Protein AF-A2G265-F1 (afdb_monomer_lite)

Secondary structure (DSSP, 8-state):
--SB-TTS-B-----TT-HHHHHHTTTT--------PPPTT---SSHHHHHHHHHHHHHHHHHHTT-PPTT-EEEE--TTEEE-HHHHHHHHHS--SSEEEPPEEEE-SSTTBEEEEE---EEEE--TT---HHHHHH-TTS-BSSSS--EEEETT--SSHHHHHHHHTTSS-GGGSSTTTTSHHHHHHHHHHT-BTTBSSPPPB-GGG-SSSSS-S-GGGGGGT-TT----GGGSS--TTTTTTTTSGGG-TTSSTT---TTTSS----SS------

Radius of gyration: 21.1 Å; chains: 1; bounding box: 55×35×56 Å

Sequence (278 aa):
MSPITFTGLKNNISFAPFEKEIFSYSKKLTIINETLNCPPEINAPNEVWCREFVQRNGLLKGLKKHNPAKGDIVFVSDIDEIPTRTGMKYILSHPPKDYYILNALYMTPNFKFSRDPWYRSFVLRYNDKIESFQYYRDVENTHPFPHFPVVTHCSYCFNDIDLYKRKINSFAHQEFNRYPWTNDSFIFRMHYCRHGLLWPSAHPPDEAFVGEDLVPNDERLKFLIDPNFMLDISRTIFTEKDLPTLCNAENDWFENATEFPPVLKKKFYIGEKWDFYE

pLDDT: mean 82.05, std 15.88, range [29.41, 97.56]

Organism: Trichomonas vaginalis (strain ATCC PRA-98 / G3) (NCBI:txid412133)

Foldseek 3Di:
DDCAFLLRHGDPDDPPPCPVVVVVCVVVDDDDDDDFDQDPPPPPVDVRVSVVQRVQQSVVVVVVVVVDDQFDKDKDDDPLKAFWPVLVVCCVVCPDPAKAWAWEFEDPPFDFFTDDTDGAIMMGGDDPPDDGSVVVRVVRPDHHPPPDHGIYHNLNPDQELVVQLVSQCRDDPVVLNDPPNSASANSQLCRLQCNDSVGLDHTDGDPPPPDDTHDPPDPVRVLRVDNPRGHPCVSHPDDPVCSVPCNPPVNSQVVVVPDDDPVVVPDDDDDDDDDDDD

Structure (mmCIF, N/CA/C/O backbone):
data_AF-A2G265-F1
#
_entry.id   AF-A2G265-F1
#
loop_
_atom_site.group_PDB
_atom_site.id
_atom_site.type_symbol
_atom_site.label_atom_id
_atom_site.label_alt_id
_atom_site.label_comp_id
_atom_site.label_asym_id
_atom_site.label_entity_id
_atom_site.label_seq_id
_atom_site.pdbx_PDB_ins_code
_atom_site.Cartn_x
_atom_site.Cartn_y
_atom_site.Cartn_z
_atom_site.occupancy
_atom_site.B_iso_or_equiv
_atom_site.auth_seq_id
_atom_site.auth_comp_id
_atom_site.auth_asym_id
_atom_site.auth_atom_id
_atom_site.pdbx_PDB_model_num
ATOM 1 N N . MET A 1 1 ? -2.400 10.967 8.365 1.00 67.00 1 MET A N 1
ATOM 2 C CA . MET A 1 1 ? -1.332 10.739 7.362 1.00 67.00 1 MET A CA 1
ATOM 3 C C . MET A 1 1 ? -0.116 11.551 7.783 1.00 67.00 1 MET A C 1
ATOM 5 O O . MET A 1 1 ? -0.307 12.658 8.270 1.00 67.00 1 MET A O 1
ATOM 9 N N . SER A 1 2 ? 1.098 11.009 7.663 1.00 76.31 2 SER A N 1
ATOM 10 C CA . SER A 1 2 ? 2.304 11.685 8.163 1.00 76.31 2 SER A CA 1
ATOM 11 C C . SER A 1 2 ? 2.866 12.695 7.152 1.00 76.31 2 SER A C 1
ATOM 13 O O . SER A 1 2 ? 3.097 12.305 6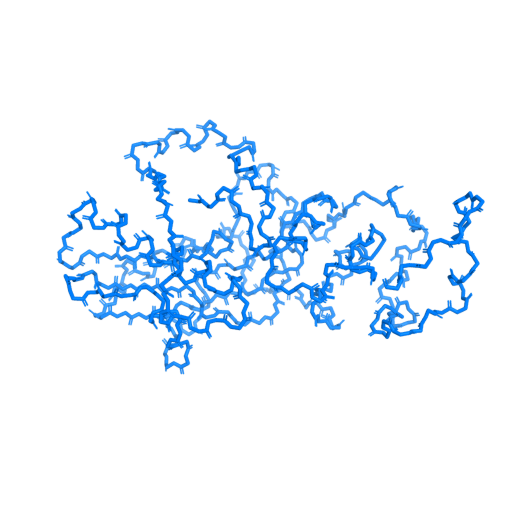.005 1.00 76.31 2 SER A O 1
ATOM 15 N N . PRO A 1 3 ? 3.142 13.956 7.553 1.00 80.19 3 PRO A N 1
ATOM 16 C CA . PRO A 1 3 ? 3.757 14.966 6.683 1.00 80.19 3 PRO A CA 1
ATOM 17 C C . PRO A 1 3 ? 5.241 14.693 6.406 1.00 80.19 3 PRO A C 1
ATOM 19 O O . PRO A 1 3 ? 5.856 15.388 5.599 1.00 80.19 3 PRO A O 1
ATOM 22 N N . ILE A 1 4 ? 5.815 13.689 7.069 1.00 84.19 4 ILE A N 1
ATOM 23 C CA . ILE A 1 4 ? 7.159 13.179 6.822 1.00 84.19 4 ILE A CA 1
ATOM 24 C C . ILE A 1 4 ? 7.099 11.687 6.504 1.00 84.19 4 ILE A C 1
ATOM 26 O O . ILE A 1 4 ? 6.256 10.951 7.021 1.00 84.19 4 ILE A O 1
ATOM 30 N N . THR A 1 5 ? 7.991 11.246 5.635 1.00 85.06 5 THR A N 1
ATOM 31 C CA . THR A 1 5 ? 8.204 9.838 5.309 1.00 85.06 5 THR A CA 1
ATOM 32 C C . THR A 1 5 ? 8.935 9.119 6.439 1.00 85.06 5 THR A C 1
ATOM 34 O O . THR A 1 5 ? 9.385 9.729 7.415 1.00 85.06 5 THR A O 1
ATOM 37 N N . PHE A 1 6 ? 9.098 7.809 6.285 1.00 79.88 6 PHE A N 1
ATOM 38 C CA . PHE A 1 6 ? 9.834 6.978 7.226 1.00 79.88 6 PHE A CA 1
ATOM 39 C C . PHE A 1 6 ? 11.297 7.416 7.382 1.00 79.88 6 PHE A C 1
ATOM 41 O O . PHE A 1 6 ? 11.868 7.259 8.457 1.00 79.88 6 PHE A O 1
ATOM 48 N N . THR A 1 7 ? 11.868 8.043 6.352 1.00 83.00 7 THR A N 1
ATOM 49 C CA . THR A 1 7 ? 13.237 8.581 6.302 1.00 83.00 7 THR A CA 1
ATOM 50 C C . THR A 1 7 ? 13.338 10.052 6.703 1.00 83.00 7 THR A C 1
ATOM 52 O O . THR A 1 7 ? 14.411 10.640 6.631 1.00 83.00 7 THR A O 1
ATOM 55 N N . GLY A 1 8 ? 12.232 10.674 7.123 1.00 81.50 8 GLY A N 1
ATOM 56 C CA . GLY A 1 8 ? 12.197 12.087 7.510 1.00 81.50 8 GLY A CA 1
ATOM 57 C C . GLY A 1 8 ? 12.053 13.065 6.339 1.00 81.50 8 GLY A C 1
ATOM 58 O O . GLY A 1 8 ? 11.904 14.264 6.567 1.00 81.50 8 GLY A O 1
ATOM 59 N N . LEU A 1 9 ? 12.019 12.590 5.087 1.00 84.94 9 LEU A N 1
ATOM 60 C CA . LEU A 1 9 ? 11.732 13.448 3.932 1.00 84.94 9 LEU A CA 1
ATOM 61 C C . LEU A 1 9 ? 10.309 14.001 4.007 1.00 84.94 9 LEU A C 1
ATOM 63 O O . LEU A 1 9 ? 9.396 13.296 4.437 1.00 84.94 9 LEU A O 1
ATOM 67 N N . LYS A 1 10 ? 10.093 15.226 3.520 1.00 87.44 10 LYS A N 1
ATOM 68 C CA . LYS A 1 10 ? 8.751 15.811 3.411 1.00 87.44 10 LYS A CA 1
ATOM 69 C C . LYS A 1 10 ? 7.857 14.923 2.540 1.00 87.44 10 LYS A C 1
ATOM 71 O O . LYS A 1 10 ? 8.191 14.621 1.397 1.00 87.44 10 LYS A O 1
ATOM 76 N N . ASN A 1 11 ? 6.700 14.550 3.071 1.00 85.12 11 ASN A N 1
ATOM 77 C CA . ASN A 1 11 ? 5.693 13.772 2.372 1.00 85.12 11 ASN A CA 1
ATOM 78 C C . ASN A 1 11 ? 4.594 14.703 1.847 1.00 85.12 11 ASN A C 1
ATOM 80 O O . ASN A 1 11 ? 3.846 15.300 2.624 1.00 85.12 11 ASN A O 1
ATOM 84 N N . ASN A 1 12 ? 4.504 14.843 0.524 1.00 86.06 12 ASN A N 1
ATOM 85 C CA . ASN A 1 12 ? 3.433 15.607 -0.107 1.00 86.06 12 ASN A CA 1
ATOM 86 C C . ASN A 1 12 ? 2.208 14.710 -0.298 1.00 86.06 12 ASN A C 1
ATOM 88 O O . ASN A 1 12 ? 2.024 14.099 -1.351 1.00 86.06 12 ASN A O 1
ATOM 92 N N . ILE A 1 13 ? 1.408 14.596 0.757 1.00 83.19 13 ILE A N 1
ATOM 93 C CA . ILE A 1 13 ? 0.172 13.821 0.740 1.00 83.19 13 ILE A CA 1
ATOM 94 C C . ILE A 1 13 ? -0.820 14.497 -0.203 1.00 83.19 13 ILE A C 1
ATOM 96 O O . ILE A 1 13 ? -1.175 15.659 -0.013 1.00 83.19 13 ILE A O 1
ATOM 100 N N . SER A 1 14 ? -1.298 13.741 -1.183 1.00 86.88 14 SER A N 1
ATOM 101 C CA . SER A 1 14 ? -2.319 14.181 -2.122 1.00 86.88 14 SER A CA 1
ATOM 102 C C . SER A 1 14 ? -3.365 13.090 -2.290 1.00 86.88 14 SER A C 1
ATOM 104 O O . SER A 1 14 ? -3.054 11.905 -2.179 1.00 86.88 14 SER A O 1
ATOM 106 N N . PHE A 1 15 ? -4.598 13.502 -2.574 1.00 89.62 15 PHE A N 1
ATOM 107 C CA . PHE A 1 15 ? -5.651 12.602 -3.036 1.00 89.62 15 PHE A CA 1
ATOM 108 C C . PHE A 1 15 ? -5.743 12.556 -4.563 1.00 89.62 15 PHE A C 1
ATOM 110 O O . PHE A 1 15 ? -6.629 11.886 -5.079 1.00 89.62 15 PHE A O 1
ATOM 117 N N . ALA A 1 16 ? -4.847 13.239 -5.279 1.00 90.44 16 ALA A N 1
ATOM 118 C CA . ALA A 1 16 ? -4.805 13.232 -6.734 1.00 90.44 16 ALA A CA 1
ATOM 119 C C . ALA A 1 16 ? -4.711 11.811 -7.302 1.00 90.44 16 ALA A C 1
ATOM 121 O O . ALA A 1 16 ? -3.946 10.998 -6.778 1.00 90.44 16 ALA A O 1
ATOM 122 N N . PRO A 1 17 ? -5.416 11.511 -8.405 1.00 92.06 17 PRO A N 1
ATOM 123 C CA . PRO A 1 17 ? -6.380 12.357 -9.130 1.00 92.06 17 PRO A CA 1
ATOM 124 C C . PRO A 1 17 ? -7.839 12.216 -8.635 1.00 92.06 17 PRO A C 1
ATOM 126 O O . PRO A 1 17 ? -8.768 12.469 -9.400 1.00 92.06 17 PRO A O 1
ATOM 129 N N . PHE A 1 18 ? -8.057 11.717 -7.416 1.00 93.00 18 PHE A N 1
ATOM 130 C CA . PHE A 1 18 ? -9.357 11.314 -6.864 1.00 93.00 18 PHE A CA 1
ATOM 131 C C . PHE A 1 18 ? -9.971 12.338 -5.897 1.00 93.00 18 PHE A C 1
ATOM 133 O O . PHE A 1 18 ? -10.811 11.991 -5.062 1.00 93.00 18 PHE A O 1
ATOM 140 N N . GLU A 1 19 ? -9.561 13.607 -5.943 1.00 93.06 19 GLU A N 1
ATOM 141 C CA . GLU A 1 19 ? -10.013 14.618 -4.982 1.00 93.06 19 GLU A CA 1
ATOM 142 C C . GLU A 1 19 ? -11.536 14.755 -4.972 1.00 93.06 19 GLU A C 1
ATOM 144 O O . GLU A 1 19 ? -12.139 14.873 -3.906 1.00 93.06 19 GLU A O 1
ATOM 149 N N . LYS A 1 20 ? -12.170 14.708 -6.149 1.00 93.00 20 LYS A N 1
ATOM 150 C CA . LYS A 1 20 ? -13.625 14.842 -6.292 1.00 93.00 20 LYS A CA 1
ATOM 151 C C . LYS A 1 20 ? -14.360 13.676 -5.629 1.00 93.00 20 LYS A C 1
ATOM 153 O O . LYS A 1 20 ? -15.353 13.884 -4.931 1.00 93.00 20 LYS A O 1
ATOM 158 N N . GLU A 1 21 ? -13.878 12.458 -5.841 1.00 91.56 21 GLU A N 1
ATOM 159 C CA . GLU A 1 21 ? -14.431 11.232 -5.281 1.00 91.56 21 GLU A CA 1
ATOM 160 C C . GLU A 1 21 ? -14.248 11.218 -3.767 1.00 91.56 21 GLU A C 1
ATOM 162 O O . GLU A 1 21 ? -15.220 11.027 -3.036 1.00 91.56 21 GLU A O 1
ATOM 167 N N . ILE A 1 22 ? -13.039 11.511 -3.285 1.00 90.88 22 ILE A N 1
ATOM 168 C CA . ILE A 1 22 ? -12.732 11.583 -1.853 1.00 90.88 22 ILE A CA 1
ATOM 169 C C . ILE A 1 22 ? -13.556 12.676 -1.165 1.00 90.88 22 ILE A C 1
ATOM 171 O O . ILE A 1 22 ? -14.077 12.454 -0.069 1.00 90.88 22 ILE A O 1
ATOM 175 N N . PHE A 1 23 ? -13.767 13.824 -1.815 1.00 91.12 23 PHE A N 1
ATOM 176 C CA . PHE A 1 23 ? -14.586 14.907 -1.270 1.00 91.12 23 PHE A CA 1
ATOM 177 C C . PHE A 1 23 ? -16.033 14.472 -0.991 1.00 91.12 23 PHE A C 1
ATOM 179 O O . PHE A 1 23 ? -16.625 14.907 0.002 1.00 91.12 23 PHE A O 1
ATOM 186 N N . SER A 1 24 ? -16.589 13.551 -1.788 1.00 93.50 24 SER A N 1
ATOM 187 C CA . SER A 1 24 ? -17.925 12.986 -1.536 1.00 93.50 24 SER A CA 1
ATOM 188 C C . SER A 1 24 ? -18.014 12.198 -0.217 1.00 93.50 24 SER A C 1
ATOM 190 O O . SER A 1 24 ? -19.087 12.102 0.383 1.00 93.50 24 SER A O 1
ATOM 192 N N . TYR A 1 25 ? -16.874 11.721 0.293 1.00 92.06 25 TYR A N 1
ATOM 193 C CA . TYR A 1 25 ? -16.740 11.036 1.579 1.00 92.06 25 TYR A CA 1
ATOM 194 C C . TYR A 1 25 ? -16.259 11.952 2.710 1.00 92.06 25 TYR A C 1
ATOM 196 O O . TYR A 1 25 ? -16.046 11.466 3.816 1.00 92.06 25 TYR A O 1
ATOM 204 N N . SER A 1 26 ? -16.131 13.265 2.493 1.00 90.81 26 SER A N 1
ATOM 205 C CA . SER A 1 26 ? -15.595 14.219 3.485 1.00 90.81 26 SER A CA 1
ATOM 206 C C . SER A 1 26 ? -16.290 14.171 4.851 1.00 90.81 26 SER A C 1
ATOM 208 O O . SER A 1 26 ? -15.639 14.342 5.873 1.00 90.81 26 SER A O 1
ATOM 210 N N . LYS A 1 27 ? -17.593 13.866 4.900 1.00 92.06 27 LYS A N 1
ATOM 211 C CA . LYS A 1 27 ? -18.340 13.694 6.165 1.00 92.06 27 LYS A CA 1
ATOM 212 C C . LYS A 1 27 ? -17.984 12.414 6.936 1.00 92.06 27 LYS A C 1
ATOM 214 O O . LYS A 1 27 ? -18.339 12.295 8.102 1.00 92.06 27 LYS A O 1
ATOM 219 N N . LYS A 1 28 ? -17.357 11.441 6.272 1.00 90.81 28 LYS A N 1
ATOM 220 C CA . LYS A 1 28 ? -16.930 10.143 6.824 1.00 90.81 28 LYS A CA 1
ATOM 221 C C . LYS A 1 28 ? -15.409 10.041 6.966 1.00 90.81 28 LYS A C 1
ATOM 223 O O . LYS A 1 28 ? -14.924 9.172 7.679 1.00 90.81 28 LYS A O 1
ATOM 228 N N . LEU A 1 29 ? -14.663 10.906 6.283 1.00 89.88 29 LEU A N 1
ATOM 229 C CA . LEU A 1 29 ? -13.211 10.956 6.325 1.00 89.88 29 LEU A CA 1
ATOM 230 C C . LEU A 1 29 ? -12.756 11.923 7.415 1.00 89.88 29 LEU A C 1
ATOM 232 O O . LEU A 1 29 ? -13.076 13.107 7.371 1.00 89.88 29 LEU A O 1
ATOM 236 N N . THR A 1 30 ? -11.937 11.435 8.343 1.00 88.44 30 THR A N 1
ATOM 237 C CA . THR A 1 30 ? -11.231 12.301 9.291 1.00 88.44 30 THR A CA 1
ATOM 238 C C . THR A 1 30 ? -9.732 12.182 9.082 1.00 88.44 30 THR A C 1
ATOM 240 O O . THR A 1 30 ? -9.174 11.087 9.094 1.00 88.44 30 THR A O 1
ATOM 243 N N . ILE A 1 31 ? -9.071 13.325 8.907 1.00 86.81 31 ILE A N 1
ATOM 244 C CA . ILE A 1 31 ? -7.614 13.405 8.847 1.00 86.81 31 ILE A CA 1
ATOM 245 C C . ILE A 1 31 ? -7.118 13.807 10.232 1.00 86.81 31 ILE A C 1
ATOM 247 O O . ILE A 1 31 ? -7.343 14.924 10.692 1.00 86.81 31 ILE A O 1
ATOM 251 N N . ILE A 1 32 ? -6.445 12.877 10.902 1.00 83.62 32 ILE A N 1
ATOM 252 C CA . ILE A 1 32 ? -5.843 13.119 12.211 1.00 83.62 32 ILE A CA 1
ATOM 253 C C . ILE A 1 32 ? -4.481 13.787 11.997 1.00 83.62 32 ILE A C 1
ATOM 255 O O . ILE A 1 32 ? -3.559 13.166 11.460 1.00 83.62 32 ILE A O 1
ATOM 259 N N . ASN A 1 33 ? -4.379 15.047 12.423 1.00 81.69 33 ASN A N 1
ATOM 260 C CA . ASN A 1 33 ? -3.137 15.815 12.474 1.00 81.69 33 ASN A CA 1
ATOM 261 C C . ASN A 1 33 ? -2.661 15.865 13.928 1.00 81.69 33 ASN A C 1
ATOM 263 O O . ASN A 1 33 ? -3.147 16.675 14.715 1.00 81.69 33 ASN A O 1
ATOM 267 N N . GLU A 1 34 ? -1.738 14.981 14.295 1.00 75.62 34 GLU A N 1
ATOM 268 C CA . GLU A 1 34 ? -1.129 14.965 15.625 1.00 75.62 34 GLU A CA 1
ATOM 269 C C . GLU A 1 34 ? 0.391 15.042 15.520 1.00 75.62 34 GLU A C 1
ATOM 271 O O . GLU A 1 34 ? 1.003 14.372 14.687 1.00 75.62 34 GLU A O 1
ATOM 276 N N . THR A 1 35 ? 0.996 15.845 16.396 1.00 74.94 35 THR A N 1
ATOM 277 C CA . THR A 1 35 ? 2.437 15.794 16.642 1.00 74.94 35 THR A CA 1
ATOM 278 C C . THR A 1 35 ? 2.708 14.623 17.569 1.00 74.94 35 THR A C 1
ATOM 280 O O . THR A 1 35 ? 2.189 14.554 18.684 1.00 74.94 35 THR A O 1
ATOM 283 N N . LEU A 1 36 ? 3.507 13.685 17.085 1.00 73.06 36 LEU A N 1
ATOM 284 C CA . LEU A 1 36 ? 3.741 12.406 17.727 1.00 73.06 36 LEU A CA 1
ATOM 285 C C . LEU A 1 36 ? 5.231 12.310 18.049 1.00 73.06 36 LEU A C 1
ATOM 287 O O . LEU A 1 36 ? 6.059 12.192 17.151 1.00 73.06 36 LEU A O 1
ATOM 291 N N . ASN A 1 37 ? 5.556 12.415 19.338 1.00 80.19 37 ASN A N 1
ATOM 292 C CA . ASN A 1 37 ? 6.926 12.313 19.828 1.00 80.19 37 ASN A CA 1
ATOM 293 C C . ASN A 1 37 ? 7.248 10.866 20.175 1.00 80.19 37 ASN A C 1
ATOM 295 O O . ASN A 1 37 ? 6.419 10.169 20.765 1.00 80.19 37 ASN A O 1
ATOM 299 N N . CYS A 1 38 ? 8.470 10.456 19.855 1.00 79.81 38 CYS A N 1
ATOM 300 C CA . CYS A 1 38 ? 9.031 9.199 20.315 1.00 79.81 38 CYS A CA 1
ATOM 301 C C . CYS A 1 38 ? 9.083 9.168 21.844 1.00 79.81 38 CYS A C 1
ATOM 303 O O . CYS A 1 38 ? 9.749 10.026 22.428 1.00 79.81 38 CYS A O 1
ATOM 305 N N . PRO A 1 39 ? 8.385 8.226 22.502 1.00 78.25 39 PRO A N 1
ATOM 306 C CA . PRO A 1 39 ? 8.540 8.030 23.931 1.00 78.25 39 PRO A CA 1
ATOM 307 C C . PRO A 1 39 ? 9.993 7.634 24.228 1.00 78.25 39 PRO A C 1
ATOM 309 O O . PRO A 1 39 ? 10.553 6.823 23.484 1.00 78.25 39 PRO A O 1
ATOM 312 N N . PRO A 1 40 ? 10.611 8.181 25.286 1.00 70.06 40 PRO A N 1
ATOM 313 C CA . PRO A 1 40 ? 11.994 7.871 25.639 1.00 70.06 40 PRO A CA 1
ATOM 314 C C . PRO A 1 40 ? 12.204 6.386 25.975 1.00 70.06 40 PRO A C 1
ATOM 316 O O . PRO A 1 40 ? 13.325 5.894 25.894 1.00 70.06 40 PRO A O 1
ATOM 319 N N . GLU A 1 41 ? 11.138 5.658 26.321 1.00 71.56 41 GLU A N 1
ATOM 320 C CA . GLU A 1 41 ? 11.174 4.225 26.622 1.00 71.56 41 GLU A CA 1
ATOM 321 C C . GLU A 1 41 ? 11.272 3.347 25.365 1.00 71.56 41 GLU A C 1
ATOM 323 O O . GLU A 1 41 ? 11.635 2.172 25.456 1.00 71.56 41 GLU A O 1
ATOM 328 N N . ILE A 1 42 ? 10.967 3.895 24.182 1.00 67.25 42 ILE A N 1
ATOM 329 C CA . ILE A 1 42 ? 11.150 3.181 22.920 1.00 67.25 42 ILE A CA 1
ATOM 330 C C . ILE A 1 42 ? 12.613 3.304 22.532 1.00 67.25 42 ILE A C 1
ATOM 332 O O . ILE A 1 42 ? 13.020 4.215 21.813 1.00 67.25 42 ILE A O 1
ATOM 336 N N . ASN A 1 43 ? 13.398 2.335 22.990 1.00 54.62 43 ASN A N 1
ATOM 337 C CA . ASN A 1 43 ? 14.768 2.124 22.551 1.00 54.62 43 ASN A CA 1
ATOM 338 C C . ASN A 1 43 ? 14.772 1.545 21.121 1.00 54.62 43 ASN A C 1
ATOM 340 O O . ASN A 1 43 ? 15.222 0.425 20.883 1.00 54.62 43 ASN A O 1
ATOM 344 N N . ALA A 1 44 ? 14.169 2.266 20.171 1.00 57.06 44 ALA A N 1
ATOM 345 C CA . ALA A 1 44 ? 14.251 1.917 18.766 1.00 57.06 44 ALA A CA 1
ATOM 346 C C . ALA A 1 44 ? 15.668 2.278 18.307 1.00 57.06 44 ALA A C 1
ATOM 348 O O . ALA A 1 44 ? 16.024 3.456 18.356 1.00 57.06 44 ALA A O 1
ATOM 349 N N . PRO A 1 45 ? 16.473 1.310 17.838 1.00 47.38 45 PRO A N 1
ATOM 350 C CA . PRO A 1 45 ? 17.854 1.566 17.434 1.00 47.38 45 PRO A CA 1
ATOM 351 C C . PRO A 1 45 ? 17.967 2.610 16.312 1.00 47.38 45 PRO A C 1
ATOM 353 O O . PRO A 1 45 ? 19.040 3.166 16.126 1.00 47.38 45 PRO A O 1
ATOM 356 N N . ASN A 1 46 ? 16.859 2.915 15.619 1.00 61.09 46 ASN A N 1
ATOM 357 C CA . ASN A 1 46 ? 16.729 4.000 14.653 1.00 61.09 46 ASN A CA 1
ATOM 358 C C . ASN A 1 46 ? 15.396 4.746 14.870 1.00 61.09 46 ASN A C 1
ATOM 360 O O . ASN A 1 46 ? 14.358 4.108 15.064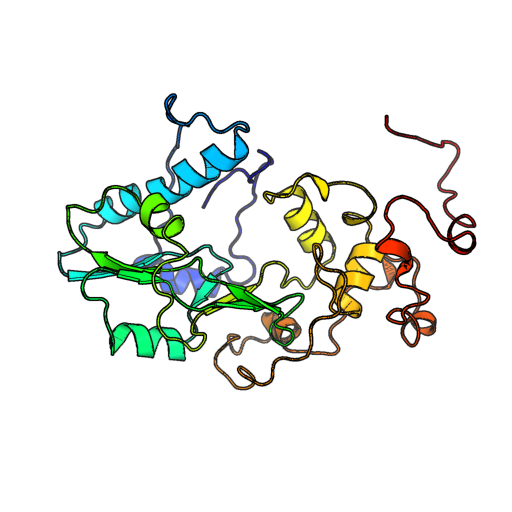 1.00 61.09 46 ASN A O 1
ATOM 364 N N . GLU A 1 47 ? 15.391 6.081 14.732 1.00 71.56 47 GLU A N 1
ATOM 365 C CA . GLU A 1 47 ? 14.204 6.970 14.840 1.00 71.56 47 GLU A CA 1
ATOM 366 C C . GLU A 1 47 ? 12.995 6.519 13.997 1.00 71.56 47 GLU A C 1
ATOM 368 O O . GLU A 1 47 ? 11.840 6.873 14.222 1.00 71.56 47 GLU A O 1
ATOM 373 N N . VAL A 1 48 ? 13.316 5.741 12.982 1.00 76.56 48 VAL A N 1
ATOM 374 C CA . VAL A 1 48 ? 12.499 5.209 11.920 1.00 76.56 48 VAL A CA 1
ATOM 375 C C . VAL A 1 48 ? 11.364 4.299 12.435 1.00 76.56 48 VAL A C 1
ATOM 377 O O . VAL A 1 48 ? 10.191 4.601 12.224 1.00 76.56 48 VAL A O 1
ATOM 380 N N . TRP A 1 49 ? 11.684 3.247 13.194 1.00 79.88 49 TRP A N 1
ATOM 381 C CA . TRP A 1 49 ? 10.678 2.335 13.769 1.00 79.88 49 TRP A CA 1
ATOM 382 C C . TRP A 1 49 ? 9.852 2.999 14.862 1.00 79.88 49 TRP A C 1
ATOM 384 O O . TRP A 1 49 ? 8.665 2.717 15.029 1.00 79.88 49 TRP A O 1
ATOM 394 N N . CYS A 1 50 ? 10.472 3.936 15.578 1.00 83.94 50 CYS A N 1
ATOM 395 C CA . CYS A 1 50 ? 9.743 4.738 16.532 1.00 83.94 50 CYS A CA 1
ATOM 396 C C . CYS A 1 50 ? 8.653 5.569 15.837 1.00 83.94 50 CYS A C 1
ATOM 398 O O . CYS A 1 50 ? 7.510 5.552 16.289 1.00 83.94 50 CYS A O 1
ATOM 400 N N . ARG A 1 51 ? 8.950 6.231 14.705 1.00 82.56 51 ARG A N 1
ATOM 401 C CA . ARG A 1 51 ? 7.928 6.959 13.928 1.00 82.56 51 ARG A CA 1
ATOM 402 C C . ARG A 1 51 ? 6.730 6.072 13.593 1.00 82.56 51 ARG A C 1
ATOM 404 O O . ARG A 1 51 ? 5.600 6.523 13.767 1.00 82.56 51 ARG A O 1
ATOM 411 N N . GLU A 1 52 ? 6.961 4.826 13.182 1.00 84.19 52 GLU A N 1
ATOM 412 C CA . GLU A 1 52 ? 5.886 3.861 12.922 1.00 84.19 52 GLU A CA 1
ATOM 413 C C . GLU A 1 52 ? 5.027 3.599 14.157 1.00 84.19 52 GLU A C 1
ATOM 415 O O . GLU A 1 52 ? 3.802 3.742 14.115 1.00 84.19 52 GLU A O 1
ATOM 420 N N . PHE A 1 53 ? 5.685 3.274 15.274 1.00 87.19 53 PHE A N 1
ATOM 421 C CA . PHE A 1 53 ? 5.030 2.993 16.543 1.00 87.19 53 PHE A CA 1
ATOM 422 C C . PHE A 1 53 ? 4.128 4.154 16.955 1.00 87.19 53 PHE A C 1
ATOM 424 O O . PHE A 1 53 ? 2.952 3.961 17.289 1.00 87.19 53 PHE A O 1
ATOM 431 N N . VAL A 1 54 ? 4.670 5.380 16.941 1.00 88.06 54 VAL A N 1
ATOM 432 C CA . VAL A 1 54 ? 3.905 6.529 17.418 1.00 88.06 54 VAL A CA 1
ATOM 433 C C . VAL A 1 54 ? 2.765 6.840 16.454 1.00 88.06 54 VAL A C 1
ATOM 435 O O . VAL A 1 54 ? 1.657 7.087 16.924 1.00 88.06 54 VAL A O 1
ATOM 438 N N . GLN A 1 55 ? 2.977 6.756 15.133 1.00 87.38 55 GLN A N 1
ATOM 439 C CA . GLN A 1 55 ? 1.920 6.942 14.128 1.00 87.38 55 GLN A CA 1
ATOM 440 C C . GLN A 1 55 ? 0.764 5.957 14.320 1.00 87.38 55 GLN A C 1
ATOM 442 O O . GLN A 1 55 ? -0.396 6.378 14.364 1.00 87.38 55 GLN A O 1
ATOM 447 N N . ARG A 1 56 ? 1.065 4.668 14.505 1.00 89.31 56 ARG A N 1
ATOM 448 C CA . ARG A 1 56 ? 0.056 3.619 14.685 1.00 89.31 56 ARG A CA 1
ATOM 449 C C . ARG A 1 56 ? -0.759 3.828 15.959 1.00 89.31 56 ARG A C 1
ATOM 451 O O . ARG A 1 56 ? -1.985 3.767 15.927 1.00 89.31 56 ARG A O 1
ATOM 458 N N . ASN A 1 57 ? -0.108 4.175 17.066 1.00 90.75 57 ASN A N 1
ATOM 459 C CA . ASN A 1 57 ? -0.812 4.490 18.313 1.00 90.75 57 ASN A CA 1
ATOM 460 C C . ASN A 1 57 ? -1.506 5.864 18.291 1.00 90.75 57 ASN A C 1
ATOM 462 O O . ASN A 1 57 ? -2.493 6.073 19.000 1.00 90.75 57 ASN A O 1
ATOM 466 N N . GLY A 1 58 ? -1.063 6.783 17.433 1.00 90.69 58 GLY A N 1
ATOM 467 C CA . GLY A 1 58 ? -1.769 8.026 17.124 1.00 90.69 58 GLY A CA 1
ATOM 468 C C . GLY A 1 58 ? -3.145 7.784 16.495 1.00 90.69 58 GLY A C 1
ATOM 469 O O . GLY A 1 58 ? -4.087 8.521 16.788 1.00 90.69 58 GLY A O 1
ATOM 470 N N . LEU A 1 59 ? -3.313 6.709 15.711 1.00 91.88 59 LEU A N 1
ATOM 471 C CA . LEU A 1 59 ? -4.625 6.324 15.173 1.00 91.88 59 LEU A CA 1
ATOM 472 C C . LEU A 1 59 ? -5.622 5.998 16.290 1.00 91.88 59 LEU A C 1
ATOM 474 O O . LEU A 1 59 ? -6.767 6.434 16.220 1.00 91.88 59 LEU A O 1
ATOM 478 N N . LEU A 1 60 ? -5.195 5.296 17.344 1.00 93.19 60 LEU A N 1
ATOM 479 C CA . LEU A 1 60 ? -6.051 4.989 18.495 1.00 93.19 60 LEU A CA 1
ATOM 480 C C . LEU A 1 60 ? -6.469 6.262 19.244 1.00 93.19 60 LEU A C 1
ATOM 482 O O . LEU A 1 60 ? -7.631 6.398 19.631 1.00 93.19 60 LEU A O 1
ATOM 486 N N . LYS A 1 61 ? -5.545 7.215 19.424 1.00 90.94 61 LYS A N 1
ATOM 487 C CA . LYS A 1 61 ? -5.859 8.527 20.018 1.00 90.94 61 LYS A CA 1
ATOM 488 C C . LYS A 1 61 ? -6.899 9.272 19.189 1.00 90.94 61 LYS A C 1
ATOM 490 O O . LYS A 1 61 ? -7.878 9.769 19.742 1.00 90.94 61 LYS A O 1
ATOM 495 N N . GLY A 1 62 ? -6.713 9.310 17.871 1.00 91.00 62 GLY A N 1
ATOM 496 C CA . GLY A 1 62 ? -7.663 9.933 16.958 1.00 91.00 62 GLY A CA 1
ATOM 497 C C . GLY A 1 62 ? -9.023 9.236 16.951 1.00 91.00 62 GLY A C 1
ATOM 498 O O . GLY A 1 62 ? -10.041 9.913 17.057 1.00 91.00 62 GLY A O 1
ATOM 499 N N . LEU A 1 63 ? -9.052 7.901 16.936 1.00 93.31 63 LEU A N 1
ATOM 500 C CA . LEU A 1 63 ? -10.279 7.109 17.033 1.00 93.31 63 LEU A CA 1
ATOM 501 C C . LEU A 1 63 ? -11.079 7.464 18.294 1.00 93.31 63 LEU A C 1
ATOM 503 O O . LEU A 1 63 ? -12.279 7.704 18.202 1.00 93.31 63 LEU A O 1
ATOM 507 N N . LYS A 1 64 ? -10.428 7.565 19.462 1.00 93.19 64 LYS A N 1
ATOM 508 C CA . LYS A 1 64 ? -11.102 7.902 20.731 1.00 93.19 64 LYS A CA 1
ATOM 509 C C . LYS A 1 64 ? -11.827 9.255 20.685 1.00 93.19 64 LYS A C 1
ATOM 511 O O . LYS A 1 64 ? -12.858 9.397 21.333 1.00 93.19 64 LYS A O 1
ATOM 516 N N . LYS A 1 65 ? -11.369 10.219 19.873 1.00 92.50 65 LYS A N 1
ATOM 517 C CA . LYS A 1 65 ? -12.050 11.520 19.687 1.00 92.50 65 LYS A CA 1
ATOM 518 C C . LYS A 1 65 ? -13.403 11.405 18.982 1.00 92.50 65 LYS A C 1
ATOM 520 O O . LYS A 1 65 ? -14.211 12.323 19.078 1.00 92.50 65 LYS A O 1
ATOM 525 N N . HIS A 1 66 ? -13.659 10.291 18.300 1.00 91.62 66 HIS A N 1
ATOM 526 C CA . HIS A 1 66 ? -14.943 10.003 17.662 1.00 91.62 66 HIS A CA 1
ATOM 527 C C . HIS A 1 66 ? -15.929 9.269 18.576 1.00 91.62 66 HIS A C 1
ATOM 529 O O . HIS A 1 66 ? -17.018 8.936 18.120 1.00 91.62 66 HIS A O 1
ATOM 535 N N . ASN A 1 67 ? -15.581 9.047 19.850 1.00 94.25 67 ASN A N 1
ATOM 536 C CA . ASN A 1 67 ? -16.422 8.361 20.835 1.00 94.25 67 ASN A CA 1
ATOM 537 C C . ASN A 1 67 ? -17.014 7.030 20.317 1.00 94.25 67 ASN A C 1
ATOM 539 O O . ASN A 1 67 ? -18.233 6.852 20.384 1.00 94.25 67 ASN A O 1
ATOM 543 N N . PRO A 1 68 ? -16.189 6.104 19.785 1.00 95.94 68 PRO A N 1
ATOM 544 C CA . PRO A 1 68 ? -16.675 4.795 19.353 1.00 95.94 68 PRO A CA 1
ATOM 545 C C . PRO A 1 68 ? -17.384 4.071 20.504 1.00 95.94 68 PRO A C 1
ATOM 547 O O . PRO A 1 68 ? -16.945 4.109 21.661 1.00 95.94 68 PRO A O 1
ATOM 550 N N . ALA A 1 69 ? -18.485 3.401 20.185 1.00 97.25 69 ALA A N 1
ATOM 551 C CA . ALA A 1 69 ? -19.252 2.636 21.146 1.00 97.25 69 ALA A CA 1
ATOM 552 C C . ALA A 1 69 ? -18.581 1.285 21.412 1.00 97.25 69 ALA A C 1
ATOM 554 O O . ALA A 1 69 ? -17.989 0.652 20.533 1.00 97.25 69 ALA A O 1
ATOM 555 N N . LYS A 1 70 ? -18.696 0.799 22.652 1.00 97.31 70 LYS A N 1
ATOM 556 C CA . LYS A 1 70 ? -18.271 -0.563 22.984 1.00 97.31 70 LYS A CA 1
ATOM 557 C C . LYS A 1 70 ? -19.013 -1.552 22.084 1.00 97.31 70 LYS A C 1
ATOM 559 O O . LYS A 1 70 ? -20.240 -1.568 22.065 1.00 97.31 70 LYS A O 1
ATOM 564 N N . GLY A 1 71 ? -18.264 -2.411 21.402 1.00 96.81 71 GLY A N 1
ATOM 565 C CA . GLY A 1 71 ? -18.815 -3.372 20.454 1.00 96.81 71 GLY A CA 1
ATOM 566 C C . GLY A 1 71 ? -18.687 -2.967 18.987 1.00 96.81 71 GLY A C 1
ATOM 567 O O . GLY A 1 71 ? -18.874 -3.853 18.150 1.00 96.81 71 GLY A O 1
ATOM 568 N N . ASP A 1 72 ? -18.325 -1.715 18.682 1.00 97.44 72 ASP A N 1
ATOM 569 C CA . ASP A 1 72 ? -18.039 -1.266 17.315 1.00 97.44 72 ASP A CA 1
ATOM 570 C C . ASP A 1 72 ? -16.927 -2.105 16.678 1.00 97.44 72 ASP A C 1
ATOM 572 O O . ASP A 1 72 ? -16.033 -2.609 17.358 1.00 97.44 72 ASP A O 1
ATOM 576 N N . ILE A 1 73 ? -16.973 -2.259 15.357 1.00 96.94 73 ILE A N 1
ATOM 577 C CA . ILE A 1 73 ? -15.937 -2.967 14.603 1.00 96.94 73 ILE A CA 1
ATOM 578 C C . ILE A 1 73 ? -14.910 -1.944 14.131 1.00 96.94 73 ILE A C 1
ATOM 580 O O . ILE A 1 73 ? -15.256 -0.987 13.439 1.00 96.94 73 ILE A O 1
ATOM 584 N N . VAL A 1 74 ? -13.646 -2.166 14.479 1.00 96.19 74 VAL A N 1
ATOM 585 C CA . VAL A 1 74 ? -12.530 -1.319 14.054 1.00 96.19 74 VAL A CA 1
ATOM 586 C C . VAL A 1 74 ? -11.609 -2.153 13.186 1.00 96.19 74 VAL A C 1
ATOM 588 O O . VAL A 1 74 ? -11.051 -3.150 13.637 1.00 96.19 74 VAL A O 1
ATOM 591 N N . PHE A 1 75 ? -11.456 -1.722 11.941 1.00 95.25 75 PHE A N 1
ATOM 592 C CA . PHE A 1 75 ? -10.442 -2.220 11.028 1.00 95.25 75 PHE A CA 1
ATOM 593 C C . PHE A 1 75 ? -9.246 -1.267 11.055 1.00 95.25 75 PHE A C 1
ATOM 595 O O . PHE A 1 75 ? -9.424 -0.049 10.977 1.00 95.25 75 PHE A O 1
ATOM 602 N N . VAL A 1 76 ? -8.045 -1.820 11.189 1.00 94.56 76 VAL A N 1
ATOM 603 C CA . VAL A 1 76 ? -6.794 -1.060 11.205 1.00 94.56 76 VAL A CA 1
ATOM 604 C C . VAL A 1 76 ? -5.843 -1.680 10.193 1.00 94.56 76 VAL A C 1
ATOM 606 O O . VAL A 1 76 ? -5.588 -2.886 10.233 1.00 94.56 76 VAL A O 1
ATOM 609 N N . SER A 1 77 ? -5.317 -0.849 9.300 1.00 93.25 77 SER A N 1
ATOM 610 C CA . SER A 1 77 ? -4.382 -1.258 8.259 1.00 93.25 77 SER A CA 1
ATOM 611 C C . SER A 1 77 ? -3.503 -0.098 7.808 1.00 93.25 77 SER A C 1
ATOM 613 O O . SER A 1 77 ? -3.808 1.073 8.077 1.00 93.25 77 SER A O 1
ATOM 615 N N . ASP A 1 78 ? -2.420 -0.435 7.115 1.00 90.44 78 ASP A N 1
ATOM 616 C CA . ASP A 1 78 ? -1.677 0.544 6.330 1.00 90.44 78 ASP A CA 1
ATOM 617 C C . ASP A 1 78 ? -2.478 0.898 5.052 1.00 90.44 78 ASP A C 1
ATOM 619 O O . ASP A 1 78 ? -3.395 0.186 4.639 1.00 90.44 78 ASP A O 1
ATOM 623 N N . ILE A 1 79 ? -2.202 2.050 4.430 1.00 87.50 79 ILE A N 1
ATOM 624 C CA . ILE A 1 79 ? -3.035 2.560 3.318 1.00 87.50 79 ILE A CA 1
ATOM 625 C C . ILE A 1 79 ? -2.959 1.690 2.054 1.00 87.50 79 ILE A C 1
ATOM 627 O O . ILE A 1 79 ? -3.876 1.704 1.235 1.00 87.50 79 ILE A O 1
ATOM 631 N N . ASP A 1 80 ? -1.864 0.952 1.895 1.00 89.19 80 ASP A N 1
ATOM 632 C CA . ASP A 1 80 ? -1.639 -0.016 0.827 1.00 89.19 80 ASP A CA 1
ATOM 633 C C . ASP A 1 80 ? -2.199 -1.408 1.155 1.00 89.19 80 ASP A C 1
ATOM 635 O O . ASP A 1 80 ? -2.102 -2.294 0.310 1.00 89.19 80 ASP A O 1
ATOM 639 N N . GLU A 1 81 ? -2.829 -1.587 2.321 1.00 91.88 81 GLU A N 1
ATOM 640 C CA . GLU A 1 81 ? -3.492 -2.807 2.784 1.00 91.88 81 GLU A CA 1
ATOM 641 C C . GLU A 1 81 ? -5.023 -2.617 2.803 1.00 91.88 81 GLU A C 1
ATOM 643 O O . GLU A 1 81 ? -5.633 -2.213 3.799 1.00 91.88 81 GLU A O 1
ATOM 648 N N . ILE A 1 82 ? -5.663 -2.881 1.667 1.00 89.38 82 ILE A N 1
ATOM 649 C CA . ILE A 1 82 ? -7.063 -2.531 1.409 1.00 89.38 82 ILE A CA 1
ATOM 650 C C . ILE A 1 82 ? -7.940 -3.787 1.501 1.00 89.38 82 ILE A C 1
ATOM 652 O O . ILE A 1 82 ? -7.681 -4.766 0.799 1.00 89.38 82 ILE A O 1
ATOM 656 N N . PRO A 1 83 ? -8.997 -3.801 2.331 1.00 90.50 83 PRO A N 1
ATOM 657 C CA . PRO A 1 83 ? -9.927 -4.915 2.365 1.00 90.50 83 PRO A CA 1
ATOM 658 C C . PRO A 1 83 ? -10.738 -4.961 1.069 1.00 90.50 83 PRO A C 1
ATOM 660 O O . PRO A 1 83 ? -11.270 -3.954 0.598 1.00 90.50 83 PRO A O 1
ATOM 663 N N . THR A 1 84 ? -10.869 -6.160 0.517 1.00 89.00 84 THR A N 1
ATOM 664 C CA . THR A 1 84 ? -11.724 -6.435 -0.645 1.00 89.00 84 THR A CA 1
ATOM 665 C C . THR A 1 84 ? -13.203 -6.288 -0.268 1.00 89.00 84 THR A C 1
ATOM 667 O O . THR A 1 84 ? -13.552 -6.293 0.919 1.00 89.00 84 THR A O 1
ATOM 670 N N . ARG A 1 85 ? -14.132 -6.189 -1.231 1.00 88.88 85 ARG A N 1
ATOM 671 C CA . ARG A 1 85 ? -15.571 -6.155 -0.891 1.00 88.88 85 ARG A CA 1
ATOM 672 C C . ARG A 1 85 ? -16.002 -7.479 -0.272 1.00 88.88 85 ARG A C 1
ATOM 674 O O . ARG A 1 85 ? -16.822 -7.463 0.649 1.00 88.88 85 ARG A O 1
ATOM 681 N N . THR A 1 86 ? -15.462 -8.608 -0.733 1.00 88.44 86 THR A N 1
ATOM 682 C CA . THR A 1 86 ? -15.672 -9.919 -0.097 1.00 88.44 86 THR A CA 1
ATOM 683 C C . THR A 1 86 ? -15.136 -9.917 1.325 1.00 88.44 86 THR A C 1
ATOM 685 O O . THR A 1 86 ? -15.848 -10.330 2.238 1.00 88.44 86 THR A O 1
ATOM 688 N N . GLY A 1 87 ? -13.946 -9.359 1.543 1.00 91.38 87 GLY A N 1
ATOM 689 C CA . GLY A 1 87 ? -13.363 -9.184 2.869 1.00 91.38 87 GLY A CA 1
ATOM 690 C C . GLY A 1 87 ? -14.233 -8.349 3.798 1.00 91.38 87 GLY A C 1
ATOM 691 O O . GLY A 1 87 ? -14.535 -8.773 4.911 1.00 91.38 87 GLY A O 1
ATOM 692 N N . MET A 1 88 ? -14.744 -7.213 3.326 1.00 92.88 88 MET A N 1
ATOM 693 C CA . MET A 1 88 ? -15.665 -6.383 4.105 1.00 92.88 88 MET A CA 1
ATOM 694 C C . MET A 1 88 ? -16.968 -7.121 4.446 1.00 92.88 88 MET A C 1
ATOM 696 O O . MET A 1 88 ? -17.423 -7.066 5.589 1.00 92.88 88 MET A O 1
ATOM 700 N N . LYS A 1 89 ? -17.562 -7.856 3.495 1.00 93.56 89 LYS A N 1
ATOM 701 C CA . LYS A 1 89 ? -18.748 -8.699 3.753 1.00 93.56 89 LYS A CA 1
ATOM 702 C C . LYS A 1 89 ? -18.451 -9.804 4.768 1.00 93.56 89 LYS A C 1
ATOM 704 O O . LYS A 1 89 ? -19.291 -10.100 5.621 1.00 93.56 89 LYS A O 1
ATOM 709 N N . TYR A 1 90 ? -17.264 -10.398 4.690 1.00 93.56 90 TYR A N 1
ATOM 710 C CA . TYR A 1 90 ? -16.818 -11.416 5.629 1.00 93.56 90 TYR A CA 1
ATOM 711 C C . TYR A 1 90 ? -16.716 -10.852 7.046 1.00 93.56 90 TYR A C 1
ATOM 713 O O . TYR A 1 90 ? -17.321 -11.397 7.963 1.00 93.56 90 TYR A O 1
ATOM 721 N N . ILE A 1 91 ? -16.042 -9.712 7.211 1.00 94.75 91 ILE A N 1
ATOM 722 C CA . ILE A 1 91 ? -15.865 -9.045 8.506 1.00 94.75 91 ILE A CA 1
ATOM 723 C C . ILE A 1 91 ? -17.212 -8.719 9.161 1.00 94.75 91 ILE A C 1
ATOM 725 O O . ILE A 1 91 ? -17.392 -8.929 10.359 1.00 94.75 91 ILE A O 1
ATOM 729 N N . LEU A 1 92 ? -18.178 -8.239 8.374 1.00 94.88 92 LEU A N 1
ATOM 730 C CA .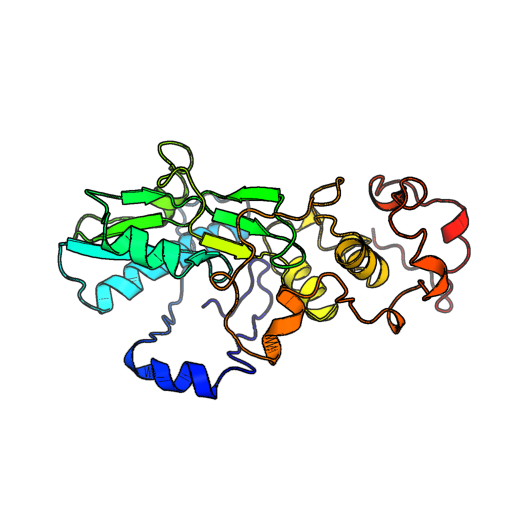 LEU A 1 92 ? -19.514 -7.907 8.871 1.00 94.88 92 LEU A CA 1
ATOM 731 C C . LEU A 1 92 ? -20.330 -9.145 9.275 1.00 94.88 92 LEU A C 1
ATOM 733 O O . LEU A 1 92 ? -21.091 -9.080 10.238 1.00 94.88 92 LEU A O 1
ATOM 737 N N . SER A 1 93 ? -20.182 -10.262 8.557 1.00 96.31 93 SER A N 1
ATOM 738 C CA . SER A 1 93 ? -20.878 -11.524 8.867 1.00 96.31 93 SER A CA 1
ATOM 739 C C . SER A 1 93 ? -20.196 -12.341 9.969 1.00 96.31 93 SER A C 1
ATOM 741 O O . SER A 1 93 ? -20.861 -13.115 10.653 1.00 96.31 93 SER A O 1
ATOM 743 N N . HIS A 1 94 ? -18.897 -12.129 10.180 1.00 95.56 94 HIS A N 1
ATOM 744 C CA . HIS A 1 94 ? -18.068 -12.816 11.170 1.00 95.56 94 HIS A CA 1
ATOM 745 C C . HIS A 1 94 ? -17.295 -11.787 12.008 1.00 95.56 94 HIS A C 1
ATOM 747 O O . HIS A 1 94 ? -16.060 -11.727 11.954 1.00 95.56 94 HIS A O 1
ATOM 753 N N . PRO A 1 95 ? -17.992 -10.929 12.770 1.00 95.25 95 PRO A N 1
ATOM 754 C CA . PRO A 1 95 ? -17.321 -9.894 13.534 1.00 95.25 95 PRO A CA 1
ATOM 7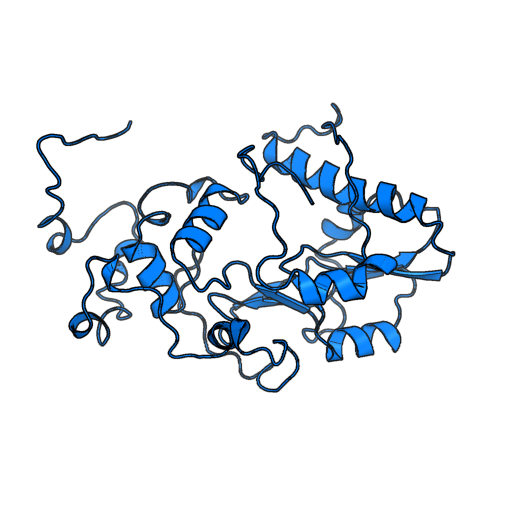55 C C . PRO A 1 95 ? -16.483 -10.536 14.651 1.00 95.25 95 PRO A C 1
ATOM 757 O O . PRO A 1 95 ? -16.932 -11.505 15.273 1.00 95.25 95 PRO A O 1
ATOM 760 N N . PRO A 1 96 ? -15.284 -10.011 14.954 1.00 93.38 96 PRO A N 1
ATOM 761 C CA . PRO A 1 96 ? -14.428 -10.602 15.975 1.00 93.38 96 PRO A CA 1
ATOM 762 C C . PRO A 1 96 ? -15.123 -10.613 17.341 1.00 93.38 96 PRO A C 1
ATOM 764 O O . PRO A 1 96 ? -15.900 -9.709 17.677 1.00 93.38 96 PRO A O 1
ATOM 767 N N . LYS A 1 97 ? -14.825 -11.631 18.157 1.00 92.44 97 LYS A N 1
ATOM 768 C CA . LYS A 1 97 ? -15.146 -11.594 19.590 1.00 92.44 97 LYS A CA 1
ATOM 769 C C . LYS A 1 97 ? -14.283 -10.535 20.277 1.00 92.44 97 LYS A C 1
ATOM 771 O O . LYS A 1 97 ? -14.835 -9.607 20.859 1.00 92.44 97 LYS A O 1
ATOM 776 N N . ASP A 1 98 ? -12.965 -10.654 20.099 1.00 91.75 98 ASP A N 1
ATOM 777 C CA . ASP A 1 98 ? -11.961 -9.704 20.584 1.00 91.75 98 ASP A CA 1
ATOM 778 C C . ASP A 1 98 ? -11.227 -9.063 19.396 1.00 91.75 98 ASP A C 1
ATOM 780 O O . ASP A 1 98 ? -11.459 -7.896 19.090 1.00 91.75 98 ASP A O 1
ATOM 784 N N . TYR A 1 99 ? -10.413 -9.835 18.668 1.00 93.81 99 TYR A N 1
ATOM 785 C CA . TYR A 1 99 ? -9.778 -9.427 17.411 1.00 93.81 99 TYR A CA 1
ATOM 786 C C . TYR A 1 99 ? -9.383 -10.645 16.560 1.00 93.81 99 TYR A C 1
ATOM 788 O O . TYR A 1 99 ? -9.355 -11.767 17.066 1.00 93.81 99 TYR A O 1
ATOM 796 N N . TYR A 1 100 ? -9.077 -10.422 15.282 1.00 93.00 100 TYR A N 1
ATOM 797 C CA . TYR A 1 100 ? -8.318 -11.348 14.438 1.00 93.00 100 TYR A CA 1
ATOM 798 C C . TYR A 1 100 ? -7.459 -10.584 13.427 1.00 93.00 100 TYR A C 1
ATOM 800 O O . TYR A 1 100 ? -7.750 -9.437 13.073 1.00 93.00 100 TYR A O 1
ATOM 808 N N . ILE A 1 101 ? -6.395 -11.236 12.965 1.00 92.88 101 ILE A N 1
ATOM 809 C CA . ILE A 1 101 ? -5.507 -10.725 11.919 1.00 92.88 101 ILE A CA 1
ATOM 810 C C . ILE A 1 101 ? -6.054 -11.170 10.570 1.00 92.88 101 ILE A C 1
ATOM 812 O O . ILE A 1 101 ? -6.394 -12.339 10.400 1.00 92.88 101 ILE A O 1
ATOM 816 N N . LEU A 1 102 ? -6.132 -10.254 9.611 1.00 91.81 102 LEU A N 1
ATOM 817 C CA . LEU A 1 102 ? -6.621 -10.571 8.278 1.00 91.81 102 LEU A CA 1
ATOM 818 C C . LEU A 1 102 ? -5.517 -11.203 7.435 1.00 91.81 102 LEU A C 1
ATOM 820 O O . LEU A 1 102 ? -4.381 -10.734 7.419 1.00 91.81 102 LEU A O 1
ATOM 824 N N . ASN A 1 103 ? -5.882 -12.241 6.690 1.00 90.81 103 ASN A N 1
ATOM 825 C CA . ASN A 1 103 ? -5.050 -12.757 5.617 1.00 90.81 103 ASN A CA 1
ATOM 826 C C . ASN A 1 103 ? -5.101 -11.777 4.435 1.00 90.81 103 ASN A C 1
ATOM 828 O O . ASN A 1 103 ? -6.175 -11.513 3.884 1.00 90.81 103 ASN A O 1
ATOM 832 N N . ALA A 1 104 ? -3.953 -11.213 4.077 1.00 89.12 104 ALA A N 1
ATOM 833 C CA . ALA A 1 104 ? -3.778 -10.382 2.902 1.00 89.12 104 ALA A CA 1
ATOM 834 C C . ALA A 1 104 ? -2.891 -11.081 1.872 1.00 89.12 104 ALA A C 1
ATOM 836 O O . ALA A 1 104 ? -1.999 -11.845 2.230 1.00 89.12 104 ALA A O 1
ATOM 837 N N . LEU A 1 105 ? -3.085 -10.771 0.594 1.00 87.06 105 LEU A N 1
ATOM 838 C CA . LEU A 1 105 ? -2.101 -11.113 -0.430 1.00 87.06 105 LEU A CA 1
ATOM 839 C C . LEU A 1 105 ? -1.138 -9.961 -0.646 1.00 87.06 105 LEU A C 1
ATOM 841 O O . LEU A 1 105 ? -1.567 -8.842 -0.931 1.00 87.06 105 LEU A O 1
ATOM 845 N N . TYR A 1 106 ? 0.157 -10.251 -0.557 1.00 87.38 106 TYR A N 1
ATOM 846 C CA . TYR A 1 106 ? 1.204 -9.341 -0.992 1.00 87.38 106 TYR A CA 1
ATOM 847 C C . TYR A 1 106 ? 1.315 -9.366 -2.517 1.00 87.38 106 TYR A C 1
ATOM 849 O O . TYR A 1 106 ? 1.634 -10.406 -3.098 1.00 87.38 106 TYR A O 1
ATOM 857 N N . MET A 1 107 ? 1.066 -8.223 -3.153 1.00 85.12 107 MET A N 1
ATOM 858 C CA . MET A 1 107 ? 0.995 -8.079 -4.605 1.00 85.12 107 MET A CA 1
ATOM 859 C C . MET A 1 107 ? 2.007 -7.044 -5.095 1.00 85.12 107 MET A C 1
ATOM 861 O O . MET A 1 107 ? 2.136 -5.949 -4.538 1.00 85.12 107 MET A O 1
ATOM 865 N N . THR A 1 108 ? 2.754 -7.401 -6.137 1.00 84.06 108 THR A N 1
ATOM 866 C CA . THR A 1 108 ? 3.732 -6.524 -6.789 1.00 84.06 108 THR A CA 1
ATOM 867 C C . THR A 1 108 ? 4.106 -7.093 -8.160 1.00 84.06 108 THR A C 1
ATOM 869 O O . THR A 1 108 ? 4.232 -8.306 -8.295 1.00 84.06 108 THR A O 1
ATOM 872 N N . PRO A 1 109 ? 4.304 -6.263 -9.198 1.00 80.00 109 PRO A N 1
ATOM 873 C CA . PRO A 1 109 ? 4.134 -4.807 -9.230 1.00 80.00 109 PRO A CA 1
ATOM 874 C C . PRO A 1 109 ? 2.679 -4.362 -9.445 1.00 80.00 109 PRO A C 1
ATOM 876 O O . PRO A 1 109 ? 2.412 -3.170 -9.552 1.00 80.00 109 PRO A O 1
ATOM 879 N N . ASN A 1 110 ? 1.737 -5.294 -9.577 1.00 79.81 110 ASN A N 1
ATOM 880 C CA . ASN A 1 110 ? 0.322 -5.000 -9.782 1.00 79.81 110 ASN A CA 1
ATOM 881 C C . ASN A 1 110 ? -0.552 -6.103 -9.152 1.00 79.81 110 ASN A C 1
ATOM 883 O O . ASN A 1 110 ? -0.027 -7.035 -8.542 1.00 79.81 110 ASN A O 1
ATOM 887 N N . PHE A 1 111 ? -1.875 -6.024 -9.305 1.00 81.25 111 PHE A N 1
ATOM 888 C CA . PHE A 1 111 ? -2.817 -6.959 -8.680 1.00 81.25 111 PHE A CA 1
ATOM 889 C C . PHE A 1 111 ? -2.990 -8.298 -9.422 1.00 81.25 111 PHE A C 1
ATOM 891 O O . PHE A 1 111 ? -3.929 -9.034 -9.138 1.00 81.25 111 PHE A O 1
ATOM 898 N N . LYS A 1 112 ? -2.123 -8.647 -10.377 1.00 77.75 112 LYS A N 1
ATOM 899 C CA . LYS A 1 112 ? -2.122 -9.980 -11.008 1.00 77.75 112 LYS A CA 1
ATOM 900 C C . LYS A 1 112 ? -1.038 -10.904 -10.496 1.00 77.75 112 LYS A C 1
ATOM 902 O O . LYS A 1 112 ? -1.087 -12.089 -10.792 1.00 77.75 112 LYS A O 1
ATOM 907 N N . PHE A 1 113 ? -0.076 -10.377 -9.756 1.00 74.69 113 PHE A N 1
ATOM 908 C CA . PHE A 1 113 ? 1.094 -11.124 -9.332 1.00 74.69 113 PHE A CA 1
ATOM 909 C C . PHE A 1 113 ? 1.149 -11.080 -7.815 1.00 74.69 113 PHE A C 1
ATOM 911 O O . PHE A 1 113 ? 1.470 -10.043 -7.227 1.00 74.69 113 PHE A O 1
ATOM 918 N N . SER A 1 114 ? 0.755 -12.186 -7.190 1.00 74.12 114 SER A N 1
ATOM 919 C CA . SER A 1 114 ? 0.889 -12.352 -5.751 1.00 74.12 114 SER A CA 1
ATOM 920 C C . SER A 1 114 ? 2.159 -13.123 -5.440 1.00 74.12 114 SER A C 1
ATOM 922 O O . SER A 1 114 ? 2.739 -13.811 -6.285 1.00 74.12 114 SER A O 1
ATOM 924 N N . ARG A 1 115 ? 2.610 -12.972 -4.204 1.00 70.25 115 ARG A N 1
ATOM 925 C CA . ARG A 1 115 ? 3.789 -13.677 -3.730 1.00 70.25 115 ARG A CA 1
ATOM 926 C C . ARG A 1 115 ? 3.485 -14.486 -2.492 1.00 70.25 115 ARG A C 1
ATOM 928 O O . ARG A 1 115 ? 3.535 -15.707 -2.520 1.00 70.25 115 ARG A O 1
ATOM 935 N N . ASP A 1 116 ? 3.201 -13.764 -1.419 1.00 78.00 116 ASP A N 1
ATOM 936 C CA . ASP A 1 116 ? 3.155 -14.319 -0.084 1.00 78.00 116 ASP A CA 1
ATOM 937 C C . ASP A 1 116 ? 1.896 -13.842 0.628 1.00 78.00 116 ASP A C 1
ATOM 939 O O . ASP A 1 116 ? 1.414 -12.724 0.391 1.00 78.00 116 ASP A O 1
ATOM 943 N N . PRO A 1 117 ? 1.393 -14.653 1.561 1.00 84.88 117 PRO A N 1
ATOM 944 C CA . PRO A 1 117 ? 0.481 -14.158 2.563 1.00 84.88 117 PRO A CA 1
ATOM 945 C C . PRO A 1 117 ? 1.117 -13.028 3.384 1.00 84.88 117 PRO A C 1
ATOM 947 O O . PRO A 1 117 ? 2.304 -13.044 3.715 1.00 84.88 117 PRO A O 1
ATOM 950 N N . TRP A 1 118 ? 0.298 -12.055 3.753 1.00 88.00 118 TRP A N 1
ATOM 951 C CA . TRP A 1 118 ? 0.669 -10.889 4.536 1.00 88.00 118 TRP A CA 1
ATOM 952 C C . TRP A 1 118 ? -0.350 -10.708 5.663 1.00 88.00 118 TRP A C 1
ATOM 954 O O . TRP A 1 118 ? -1.552 -10.701 5.425 1.00 88.00 118 TRP A O 1
ATOM 964 N N . TYR A 1 119 ? 0.112 -10.601 6.908 1.00 90.50 119 TYR A N 1
ATOM 965 C CA . TYR A 1 119 ? -0.737 -10.792 8.096 1.00 90.50 119 TYR A CA 1
ATOM 966 C C . TYR A 1 119 ? -0.666 -9.611 9.046 1.00 90.50 119 TYR A C 1
ATOM 968 O O . TYR A 1 119 ? -0.266 -9.730 10.196 1.00 90.50 119 TYR A O 1
ATOM 976 N N . ARG A 1 120 ? -0.963 -8.431 8.522 1.00 90.25 120 ARG A N 1
ATOM 977 C CA . ARG A 1 120 ? -0.487 -7.188 9.126 1.00 90.25 120 ARG A CA 1
ATOM 978 C C . ARG A 1 120 ? -1.628 -6.215 9.444 1.00 90.25 120 ARG A C 1
ATOM 980 O O . ARG A 1 120 ? -1.581 -5.529 10.466 1.00 90.25 120 ARG A O 1
ATOM 987 N N . SER A 1 121 ? -2.712 -6.271 8.674 1.00 92.88 121 SER A N 1
ATOM 988 C CA . SER A 1 121 ? -3.985 -5.638 9.018 1.00 92.88 121 SER A CA 1
ATOM 989 C C . SER A 1 121 ? -4.790 -6.493 9.993 1.00 92.88 121 SER A C 1
ATOM 991 O O . SER A 1 121 ? -4.754 -7.725 9.949 1.00 92.88 121 SER A O 1
ATOM 993 N N . PHE A 1 122 ? -5.595 -5.853 10.834 1.00 94.31 122 PHE A N 1
ATOM 994 C CA . PHE A 1 122 ? -6.434 -6.558 11.798 1.00 94.31 122 PHE A CA 1
ATOM 995 C C . PHE A 1 122 ? -7.808 -5.916 11.947 1.00 94.31 122 PHE A C 1
ATOM 997 O O . PHE A 1 122 ? -8.024 -4.738 11.650 1.00 94.31 122 PHE A O 1
ATOM 1004 N N . VAL A 1 123 ? -8.744 -6.718 12.442 1.00 95.25 123 VAL A N 1
ATOM 1005 C CA . VAL A 1 123 ? -10.071 -6.268 12.852 1.00 95.25 123 VAL A CA 1
ATOM 1006 C C . VAL A 1 123 ? -10.242 -6.588 14.320 1.00 95.25 123 VAL A C 1
ATOM 1008 O O . VAL A 1 123 ? -9.952 -7.699 14.759 1.00 95.25 123 VAL A O 1
ATOM 1011 N N . LEU A 1 124 ? -10.755 -5.630 15.078 1.00 95.56 124 LEU A N 1
ATOM 1012 C CA . LEU A 1 124 ? -11.081 -5.821 16.481 1.00 95.56 124 LEU A CA 1
ATOM 1013 C C . LEU A 1 124 ? -12.478 -5.320 16.814 1.00 95.56 124 LEU A C 1
ATOM 1015 O O . LEU A 1 124 ? -13.076 -4.515 16.094 1.00 95.56 124 LEU A O 1
ATOM 1019 N N . ARG A 1 125 ? -12.987 -5.805 17.942 1.00 96.50 125 ARG A N 1
ATOM 1020 C CA . ARG A 1 125 ? -14.174 -5.269 18.588 1.00 96.50 125 ARG A CA 1
ATOM 1021 C C . ARG A 1 125 ? -13.749 -4.204 19.587 1.00 96.50 125 ARG A C 1
ATOM 1023 O O . ARG A 1 125 ? -13.056 -4.493 20.565 1.00 96.50 125 ARG A O 1
ATOM 1030 N N . TYR A 1 126 ? -14.176 -2.972 19.346 1.00 97.56 126 TYR A N 1
ATOM 1031 C CA . TYR A 1 126 ? -13.808 -1.837 20.169 1.00 97.56 126 TYR A CA 1
ATOM 1032 C C . TYR A 1 126 ? -14.256 -2.030 21.617 1.00 97.56 126 TYR A C 1
ATOM 1034 O O . TYR A 1 126 ? -15.402 -2.393 21.911 1.00 97.56 126 TYR A O 1
ATOM 1042 N N . ASN A 1 127 ? -13.338 -1.726 22.525 1.00 96.00 127 ASN A N 1
ATOM 1043 C CA . ASN A 1 127 ? -13.600 -1.536 23.936 1.00 96.00 127 ASN A CA 1
ATOM 1044 C C . ASN A 1 127 ? -12.631 -0.479 24.492 1.00 96.00 127 ASN A C 1
ATOM 1046 O O . ASN A 1 127 ? -11.608 -0.154 23.892 1.00 96.00 127 ASN A O 1
ATOM 1050 N N . ASP A 1 128 ? -12.967 0.061 25.654 1.00 93.75 128 ASP A N 1
ATOM 1051 C CA . ASP A 1 128 ? -12.233 1.121 26.345 1.00 93.75 128 ASP A CA 1
ATOM 1052 C C . ASP A 1 128 ? -10.857 0.690 26.880 1.00 93.75 128 ASP A C 1
ATOM 1054 O O . ASP A 1 128 ? -10.021 1.548 27.165 1.00 93.75 128 ASP A O 1
ATOM 1058 N N . LYS A 1 129 ? -10.591 -0.620 26.950 1.00 93.81 129 LYS A N 1
ATOM 1059 C CA . LYS A 1 129 ? -9.323 -1.203 27.417 1.00 93.81 129 LYS A CA 1
ATOM 1060 C C . LYS A 1 129 ? -8.280 -1.369 26.312 1.00 93.81 129 LYS A C 1
ATOM 1062 O O . LYS A 1 129 ? -7.224 -1.937 26.558 1.00 93.81 129 LYS A O 1
ATOM 1067 N N . ILE A 1 130 ? -8.555 -0.910 25.091 1.00 94.25 130 ILE A N 1
ATOM 1068 C CA . ILE A 1 130 ? -7.557 -0.916 24.019 1.00 94.25 130 ILE A CA 1
ATOM 1069 C C . ILE A 1 130 ? -6.484 0.132 24.340 1.00 94.25 130 ILE A C 1
ATOM 1071 O O . ILE A 1 130 ? -6.758 1.341 24.373 1.00 94.25 130 ILE A O 1
ATOM 1075 N N . GLU A 1 131 ? -5.263 -0.351 24.568 1.00 91.12 131 GLU A N 1
ATOM 1076 C CA . GLU A 1 131 ? -4.108 0.466 24.958 1.00 91.12 131 GLU A CA 1
ATOM 1077 C C . GLU A 1 131 ? -3.194 0.811 23.778 1.00 91.12 131 GLU A C 1
ATOM 1079 O O . GLU A 1 131 ? -2.654 1.914 23.723 1.00 91.12 131 GLU A O 1
ATOM 1084 N N . SER A 1 132 ? -3.035 -0.104 22.817 1.00 92.88 132 SER A N 1
ATOM 1085 C CA . SER A 1 132 ? -2.056 0.032 21.737 1.00 92.88 132 SER A CA 1
ATOM 1086 C C . SER A 1 132 ? -2.512 -0.696 20.478 1.00 92.88 132 SER A C 1
ATOM 1088 O O . SER A 1 132 ? -2.833 -1.881 20.522 1.00 92.88 132 SER A O 1
ATOM 1090 N N . PHE A 1 133 ? -2.504 -0.005 19.338 1.00 93.62 133 PHE A N 1
ATOM 1091 C CA . PHE A 1 133 ? -2.648 -0.653 18.030 1.00 93.62 133 PHE A CA 1
ATOM 1092 C C . PHE A 1 133 ? -1.352 -1.322 17.579 1.00 93.62 133 PHE A C 1
ATOM 1094 O O . PHE A 1 133 ? -1.412 -2.284 16.820 1.00 93.62 133 PHE A O 1
ATOM 1101 N N . GLN A 1 134 ? -0.195 -0.872 18.078 1.00 90.81 134 GLN A N 1
ATOM 1102 C CA . GLN A 1 134 ? 1.062 -1.580 17.846 1.00 90.81 134 GLN A CA 1
ATOM 1103 C C . GLN A 1 134 ? 1.026 -2.995 18.440 1.00 90.81 134 GLN A C 1
ATOM 1105 O O . GLN A 1 134 ? 1.479 -3.930 17.798 1.00 90.81 134 GLN A O 1
ATOM 1110 N N . TYR A 1 135 ? 0.427 -3.177 19.620 1.00 90.69 135 TYR A N 1
ATOM 1111 C CA . TYR A 1 135 ? 0.325 -4.504 20.234 1.00 90.69 135 TYR A CA 1
ATOM 1112 C C . TYR A 1 135 ? -0.338 -5.521 19.292 1.00 90.69 135 TYR A C 1
ATOM 1114 O O . TYR A 1 135 ? 0.223 -6.577 19.029 1.00 90.69 135 TYR A O 1
ATOM 1122 N N . TYR A 1 136 ? -1.495 -5.184 18.716 1.00 90.00 136 TYR A N 1
ATOM 1123 C CA . TYR A 1 136 ? -2.199 -6.082 17.791 1.00 90.00 136 TYR A CA 1
ATOM 1124 C C . TYR A 1 136 ? -1.433 -6.325 16.488 1.00 90.00 136 TYR A C 1
ATOM 1126 O O . TYR A 1 136 ? -1.573 -7.388 15.891 1.00 90.00 136 TYR A O 1
ATOM 1134 N N . ARG A 1 137 ? -0.612 -5.355 16.072 1.00 85.81 137 ARG A N 1
ATOM 1135 C CA . ARG A 1 137 ? 0.286 -5.464 14.922 1.00 85.81 137 ARG A CA 1
ATOM 1136 C C . ARG A 1 137 ? 1.386 -6.504 15.154 1.00 85.81 137 ARG A C 1
ATOM 1138 O O . ARG A 1 137 ? 1.683 -7.275 14.251 1.00 85.81 137 ARG A O 1
ATOM 1145 N N . ASP A 1 138 ? 1.962 -6.520 16.354 1.00 84.12 138 ASP A N 1
ATOM 1146 C CA . ASP A 1 138 ? 3.122 -7.352 16.698 1.00 84.12 138 ASP A CA 1
ATOM 1147 C C . ASP A 1 138 ? 2.744 -8.794 17.067 1.00 84.12 138 ASP A C 1
ATOM 1149 O O . ASP A 1 138 ? 3.570 -9.700 16.969 1.00 84.12 138 ASP A O 1
ATOM 1153 N N . VAL A 1 139 ? 1.484 -9.053 17.440 1.00 78.06 139 VAL A N 1
ATOM 1154 C CA . VAL A 1 139 ? 0.961 -10.401 17.782 1.00 78.06 139 VAL A CA 1
ATOM 1155 C C . VAL A 1 139 ? 0.717 -11.272 16.529 1.00 78.06 139 VAL A C 1
ATOM 1157 O O . VAL A 1 139 ? -0.027 -12.254 16.533 1.00 78.06 139 VAL A O 1
ATOM 1160 N N . GLU A 1 140 ? 1.427 -10.944 15.455 1.00 61.16 140 GLU A N 1
ATOM 1161 C CA . GLU A 1 140 ? 1.299 -11.364 14.061 1.00 61.16 140 GLU A CA 1
ATOM 1162 C C . GLU A 1 140 ? 1.233 -12.874 13.793 1.00 61.16 140 GLU A C 1
ATOM 1164 O O . GLU A 1 140 ? 0.823 -13.309 12.721 1.00 61.16 140 GLU A O 1
ATOM 1169 N N . ASN A 1 141 ? 1.596 -13.687 14.781 1.00 55.50 141 ASN A N 1
ATOM 1170 C CA . ASN A 1 141 ? 1.847 -15.113 14.624 1.00 55.50 141 ASN A CA 1
ATOM 1171 C C . ASN A 1 141 ? 0.823 -16.032 15.281 1.00 55.50 141 ASN A C 1
ATOM 1173 O O . ASN A 1 141 ? 1.048 -17.240 15.302 1.00 55.50 141 ASN A O 1
ATOM 1177 N N . THR A 1 142 ? -0.269 -15.519 15.855 1.00 59.62 142 THR A N 1
ATOM 1178 C CA . THR A 1 142 ? -1.145 -16.419 16.617 1.00 59.62 142 THR A CA 1
ATOM 1179 C C . THR A 1 142 ? -2.316 -16.964 15.802 1.00 59.62 142 THR A C 1
ATOM 1181 O O . THR A 1 142 ? -2.512 -18.173 15.837 1.00 59.62 142 THR A O 1
ATOM 1184 N N . HIS A 1 143 ? -3.070 -16.160 15.035 1.00 65.56 143 HIS A N 1
ATOM 1185 C CA . HIS A 1 143 ? -4.300 -16.655 14.382 1.00 65.56 143 HIS A CA 1
ATOM 1186 C C . HIS A 1 143 ? -4.751 -15.804 13.167 1.00 65.56 143 HIS A C 1
ATOM 1188 O O . HIS A 1 143 ? -5.662 -14.982 13.317 1.00 65.56 143 HIS A O 1
ATOM 1194 N N . PRO A 1 144 ? -4.168 -15.961 11.959 1.00 78.38 144 PRO A N 1
ATOM 1195 C CA . PRO A 1 144 ? -4.730 -15.333 10.766 1.00 78.38 144 PRO A CA 1
ATOM 1196 C C . PRO A 1 144 ? -6.111 -15.931 10.469 1.00 78.38 144 PRO A C 1
ATOM 1198 O O . PRO A 1 144 ? -6.270 -17.150 10.356 1.00 78.38 144 PRO A O 1
ATOM 1201 N N . PHE A 1 145 ? -7.115 -15.066 10.364 1.00 83.12 145 PHE A N 1
ATOM 1202 C CA . PHE A 1 145 ? -8.493 -15.436 10.087 1.00 83.12 145 PHE A CA 1
ATOM 1203 C C . PHE A 1 145 ? -9.176 -14.359 9.227 1.00 83.12 145 PHE A C 1
ATOM 1205 O O . PHE A 1 145 ? -9.092 -13.173 9.550 1.00 83.12 145 PHE A O 1
ATOM 1212 N N . PRO A 1 146 ? -9.898 -14.736 8.161 1.00 85.94 146 PRO A N 1
ATOM 1213 C CA . PRO A 1 146 ? -10.065 -16.096 7.644 1.00 85.94 146 PRO A CA 1
ATOM 1214 C C . PRO A 1 146 ? -8.765 -16.713 7.103 1.00 85.94 146 PRO A C 1
ATOM 1216 O O . PRO A 1 146 ? -7.781 -16.023 6.858 1.00 85.94 146 PRO A O 1
ATOM 1219 N N . HIS A 1 147 ? -8.772 -18.033 6.890 1.00 87.38 147 HIS A N 1
ATOM 1220 C CA . HIS A 1 147 ? -7.651 -18.758 6.271 1.00 87.38 147 HIS A CA 1
ATOM 1221 C C . HIS A 1 147 ? -7.532 -18.532 4.755 1.00 87.38 147 HIS A C 1
ATOM 1223 O O . HIS A 1 147 ? -6.605 -19.044 4.136 1.00 87.38 147 HIS A O 1
ATOM 1229 N N . PHE A 1 148 ? -8.439 -17.754 4.163 1.00 86.94 148 PHE A N 1
ATOM 1230 C CA . PHE A 1 148 ? -8.354 -17.281 2.785 1.00 86.94 148 PHE A CA 1
ATOM 1231 C C . PHE A 1 148 ? -8.117 -15.766 2.768 1.00 86.94 148 PHE A C 1
ATOM 1233 O O . PHE A 1 148 ? -8.536 -15.088 3.711 1.00 86.94 148 PHE A O 1
ATOM 1240 N N . PRO A 1 149 ? -7.467 -15.209 1.735 1.00 87.62 149 PRO A N 1
ATOM 1241 C CA . PRO A 1 149 ? -7.159 -13.791 1.742 1.00 87.62 149 PRO A CA 1
ATOM 1242 C C . PRO A 1 149 ? -8.412 -12.929 1.555 1.00 87.62 149 PRO A C 1
ATOM 1244 O O . PRO A 1 149 ? -9.344 -13.262 0.826 1.00 87.62 149 PRO A O 1
ATOM 1247 N N . VAL A 1 150 ? -8.448 -11.808 2.258 1.00 90.88 150 VAL A N 1
ATOM 1248 C CA . VAL A 1 150 ? -9.572 -10.858 2.273 1.00 90.88 150 VAL A CA 1
ATOM 1249 C C . VAL A 1 150 ? -9.113 -9.409 2.156 1.00 90.88 150 VAL A C 1
ATOM 1251 O O . VAL A 1 150 ? -9.940 -8.504 2.026 1.00 90.88 150 VAL A O 1
ATOM 1254 N N . VAL A 1 151 ? -7.801 -9.195 2.156 1.00 91.00 151 VAL A N 1
ATOM 1255 C CA . VAL A 1 151 ? -7.132 -7.905 2.008 1.00 91.00 151 VAL A CA 1
ATOM 1256 C C . VAL A 1 151 ? -6.138 -8.004 0.856 1.00 91.00 151 VAL A C 1
ATOM 1258 O O . VAL A 1 151 ? -5.484 -9.027 0.664 1.00 91.00 151 VAL A O 1
ATOM 1261 N N . THR A 1 152 ? -6.000 -6.934 0.092 1.00 88.56 152 THR A N 1
ATOM 1262 C CA . THR A 1 152 ? -4.884 -6.761 -0.836 1.00 88.56 152 THR A CA 1
ATOM 1263 C C . THR A 1 152 ? -3.831 -5.895 -0.192 1.00 88.56 152 THR A C 1
ATOM 1265 O O . THR A 1 152 ? -4.165 -4.825 0.309 1.00 88.56 152 THR A O 1
ATOM 1268 N N . HIS A 1 153 ? -2.573 -6.299 -0.273 1.00 90.25 153 HIS A N 1
ATOM 1269 C CA . HIS A 1 153 ? -1.450 -5.433 0.031 1.00 90.25 153 HIS A CA 1
ATOM 1270 C C . HIS A 1 153 ? -0.689 -5.142 -1.258 1.00 90.25 153 HIS A C 1
ATOM 1272 O O . HIS A 1 153 ? -0.062 -6.046 -1.805 1.00 90.25 153 HIS A O 1
ATOM 1278 N N . CYS A 1 154 ? -0.711 -3.893 -1.735 1.00 87.31 154 CYS A N 1
ATOM 1279 C CA . CYS A 1 154 ? 0.109 -3.512 -2.880 1.00 87.31 154 CYS A CA 1
ATOM 1280 C C . CYS A 1 154 ? 1.193 -2.488 -2.564 1.00 87.31 154 CYS A C 1
ATOM 1282 O O . CYS A 1 154 ? 0.986 -1.276 -2.619 1.00 87.31 154 CYS A O 1
ATOM 1284 N N . SER A 1 155 ? 2.397 -2.998 -2.317 1.00 84.56 155 SER A N 1
ATOM 1285 C CA . SER A 1 155 ? 3.531 -2.169 -1.904 1.00 84.56 155 SER A CA 1
ATOM 1286 C C . SER A 1 155 ? 4.140 -1.345 -3.051 1.00 84.56 155 SER A C 1
ATOM 1288 O O . SER A 1 155 ? 4.711 -0.279 -2.808 1.00 84.56 155 SER A O 1
ATOM 1290 N N . TYR A 1 156 ? 3.999 -1.822 -4.295 1.00 88.00 156 TYR A N 1
ATOM 1291 C CA . TYR A 1 156 ? 4.629 -1.256 -5.495 1.00 88.00 156 TYR A CA 1
ATOM 1292 C C . TYR A 1 156 ? 3.675 -1.180 -6.706 1.00 88.00 156 TYR A C 1
ATOM 1294 O O . TYR A 1 156 ? 4.087 -1.425 -7.836 1.00 88.00 156 TYR A O 1
ATOM 1302 N N . CYS A 1 157 ? 2.405 -0.829 -6.481 1.00 88.50 157 CYS A N 1
ATOM 1303 C CA . CYS A 1 157 ? 1.380 -0.635 -7.520 1.00 88.50 157 CYS A CA 1
ATOM 1304 C C . CYS A 1 157 ? 1.439 0.760 -8.157 1.00 88.50 157 CYS A C 1
ATOM 1306 O O . CYS A 1 157 ? 0.530 1.574 -7.982 1.00 88.50 157 CYS A O 1
ATOM 1308 N N . PHE A 1 158 ? 2.509 1.070 -8.888 1.00 92.56 158 PHE A N 1
ATOM 1309 C CA . PHE A 1 158 ? 2.669 2.384 -9.516 1.00 92.56 158 PHE A CA 1
ATOM 1310 C C . PHE A 1 158 ? 2.733 2.291 -11.038 1.00 92.56 158 PHE A C 1
ATOM 1312 O O . PHE A 1 158 ? 3.200 1.305 -11.602 1.00 92.56 158 PHE A O 1
ATOM 1319 N N . ASN A 1 159 ? 2.277 3.352 -11.698 1.00 93.50 159 ASN A N 1
ATOM 1320 C CA . ASN A 1 159 ? 2.334 3.510 -13.149 1.00 93.50 159 ASN A CA 1
ATOM 1321 C C . ASN A 1 159 ? 3.504 4.387 -13.619 1.00 93.50 159 ASN A C 1
ATOM 1323 O O . ASN A 1 159 ? 3.600 4.684 -14.805 1.00 93.50 159 ASN A O 1
ATOM 1327 N N . ASP A 1 160 ? 4.367 4.822 -12.703 1.00 95.19 160 ASP A N 1
ATOM 1328 C CA . ASP A 1 160 ? 5.413 5.799 -12.977 1.00 95.19 160 ASP A CA 1
ATOM 1329 C C . ASP A 1 160 ? 6.699 5.476 -12.201 1.00 95.19 160 ASP A C 1
ATOM 1331 O O . ASP A 1 160 ? 6.657 5.126 -11.018 1.00 95.19 160 ASP A O 1
ATOM 1335 N N . ILE A 1 161 ? 7.851 5.607 -12.867 1.00 96.31 161 ILE A N 1
ATOM 1336 C CA . ILE A 1 161 ? 9.172 5.288 -12.299 1.00 96.31 161 ILE A CA 1
ATOM 1337 C C . ILE A 1 161 ? 9.502 6.193 -11.102 1.00 96.31 161 ILE A C 1
ATOM 1339 O O . ILE A 1 161 ? 10.106 5.731 -10.130 1.00 96.31 161 ILE A O 1
ATOM 1343 N N . ASP A 1 162 ? 9.086 7.461 -11.111 1.00 95.56 162 ASP A N 1
ATOM 1344 C CA . ASP A 1 162 ? 9.386 8.377 -10.010 1.00 95.56 162 ASP A CA 1
ATOM 1345 C C . ASP A 1 162 ? 8.563 8.054 -8.758 1.00 95.56 162 ASP A C 1
ATOM 1347 O O . ASP A 1 162 ? 9.036 8.283 -7.640 1.00 95.56 162 ASP A O 1
ATOM 1351 N N . LEU A 1 163 ? 7.375 7.458 -8.904 1.00 93.25 163 LEU A N 1
ATOM 1352 C CA . LEU A 1 163 ? 6.618 6.911 -7.772 1.00 93.25 163 LEU A CA 1
ATOM 1353 C C . LEU A 1 163 ? 7.334 5.715 -7.127 1.00 93.25 163 LEU A C 1
ATOM 1355 O O . LEU A 1 163 ? 7.433 5.669 -5.898 1.00 93.25 163 LEU A O 1
ATOM 1359 N N . TYR A 1 164 ? 7.911 4.807 -7.924 1.00 93.81 164 TYR A N 1
ATOM 1360 C CA . TYR A 1 164 ? 8.763 3.726 -7.405 1.00 93.81 164 TYR A CA 1
ATOM 1361 C C . TYR A 1 164 ? 9.966 4.278 -6.643 1.00 93.81 164 TYR A C 1
ATOM 1363 O O . TYR A 1 164 ? 10.189 3.907 -5.491 1.00 93.81 164 TYR A O 1
ATOM 1371 N N . LYS A 1 165 ? 10.710 5.213 -7.247 1.00 93.75 165 LYS A N 1
ATOM 1372 C CA . LYS A 1 165 ? 11.848 5.875 -6.592 1.00 93.75 165 LYS A CA 1
ATOM 1373 C C . LYS A 1 165 ? 11.433 6.543 -5.291 1.00 93.75 165 LYS A C 1
ATOM 1375 O O . LYS A 1 165 ? 12.095 6.387 -4.271 1.00 93.75 165 LYS A O 1
ATOM 1380 N N . ARG A 1 166 ? 10.303 7.253 -5.293 1.00 92.56 166 ARG A N 1
ATOM 1381 C CA . ARG A 1 166 ? 9.771 7.889 -4.087 1.00 92.56 166 ARG A CA 1
ATOM 1382 C C . ARG A 1 166 ? 9.451 6.858 -3.009 1.00 92.56 166 ARG A C 1
ATOM 1384 O O . ARG A 1 166 ? 9.799 7.104 -1.857 1.00 92.56 166 ARG A O 1
ATOM 1391 N N . LYS A 1 167 ? 8.836 5.717 -3.347 1.00 91.31 167 LYS A N 1
ATOM 1392 C CA . LYS A 1 167 ? 8.602 4.612 -2.397 1.00 91.31 167 LYS A CA 1
ATOM 1393 C C . LYS A 1 167 ? 9.928 4.101 -1.829 1.00 91.31 167 LYS A C 1
ATOM 1395 O O . LYS A 1 167 ? 10.065 4.046 -0.612 1.00 91.31 167 LYS A O 1
ATOM 1400 N N . ILE A 1 168 ? 10.919 3.825 -2.679 1.00 91.44 168 ILE A N 1
ATOM 1401 C CA . ILE A 1 168 ? 12.243 3.330 -2.259 1.00 91.44 168 ILE A CA 1
ATOM 1402 C C . ILE A 1 168 ? 12.948 4.321 -1.319 1.00 91.44 168 ILE A C 1
ATOM 1404 O O . ILE A 1 168 ? 13.488 3.942 -0.283 1.00 91.44 168 ILE A O 1
ATOM 1408 N N . ASN A 1 169 ? 12.853 5.615 -1.608 1.00 90.69 169 ASN A N 1
ATOM 1409 C CA . ASN A 1 169 ? 13.486 6.653 -0.795 1.00 90.69 169 ASN A CA 1
ATOM 1410 C C . ASN A 1 169 ? 12.736 6.937 0.522 1.00 90.69 169 ASN A C 1
ATOM 1412 O O . ASN A 1 169 ? 13.221 7.710 1.351 1.00 90.69 169 ASN A O 1
ATOM 1416 N N . SER A 1 170 ? 11.536 6.374 0.714 1.00 88.25 170 SER A N 1
ATOM 1417 C CA . SER A 1 170 ? 10.626 6.738 1.810 1.00 88.25 170 SER A CA 1
ATOM 1418 C C . SER A 1 170 ? 10.246 5.608 2.763 1.00 88.25 170 SER A C 1
ATOM 1420 O O . SER A 1 170 ? 9.660 5.921 3.797 1.00 88.25 170 SER A O 1
ATOM 1422 N N . PHE A 1 171 ? 10.538 4.342 2.450 1.00 83.75 171 PHE A N 1
ATOM 1423 C CA . PHE A 1 171 ? 10.133 3.168 3.245 1.00 83.75 171 PHE A CA 1
ATOM 1424 C C . PHE A 1 171 ? 11.249 2.614 4.154 1.00 83.75 171 PHE A C 1
ATOM 1426 O O . PHE A 1 171 ? 12.366 3.115 4.156 1.00 83.75 171 PHE A O 1
ATOM 1433 N N . ALA A 1 172 ? 10.947 1.593 4.960 1.00 74.62 172 ALA A N 1
ATOM 1434 C CA . ALA A 1 172 ? 11.835 1.074 6.008 1.00 74.62 172 ALA A CA 1
ATOM 1435 C C . ALA A 1 172 ? 13.199 0.571 5.552 1.00 74.62 172 ALA A C 1
ATOM 1437 O O . ALA A 1 172 ? 14.190 0.768 6.256 1.00 74.62 172 ALA A O 1
ATOM 1438 N N . HIS A 1 173 ? 13.258 -0.038 4.377 1.00 82.19 173 HIS A N 1
ATOM 1439 C CA . HIS A 1 173 ? 14.443 -0.744 3.929 1.00 82.19 173 HIS A CA 1
ATOM 1440 C C . HIS A 1 173 ? 15.415 0.191 3.202 1.00 82.19 173 HIS A C 1
ATOM 1442 O O . HIS A 1 173 ? 15.494 0.236 1.971 1.00 82.19 173 HIS A O 1
ATOM 1448 N N . GLN A 1 174 ? 16.138 0.986 3.989 1.00 84.94 174 GLN A N 1
ATOM 1449 C CA . GLN A 1 174 ? 17.100 1.969 3.488 1.00 84.94 174 GLN A CA 1
ATOM 1450 C C . GLN A 1 174 ? 18.321 1.353 2.804 1.00 84.94 174 GLN A C 1
ATOM 1452 O O . GLN A 1 174 ? 18.988 2.034 2.029 1.00 84.94 174 GLN A O 1
ATOM 1457 N N . GLU A 1 175 ? 18.569 0.058 2.986 1.00 84.44 175 GLU A N 1
ATOM 1458 C CA . GLU A 1 175 ? 19.560 -0.703 2.229 1.00 84.44 175 GLU A CA 1
ATOM 1459 C C . GLU A 1 175 ? 19.315 -0.678 0.707 1.00 84.44 175 GLU A C 1
ATOM 1461 O O . GLU A 1 175 ? 20.272 -0.838 -0.058 1.00 84.44 175 GLU A O 1
ATOM 1466 N N . PHE A 1 176 ? 18.075 -0.413 0.271 1.00 87.06 176 PHE A N 1
ATOM 1467 C CA . PHE A 1 176 ? 17.699 -0.258 -1.141 1.00 87.06 176 PHE A CA 1
ATOM 1468 C C . PHE A 1 176 ? 17.644 1.197 -1.605 1.00 87.06 176 PHE A C 1
ATOM 1470 O O . PHE A 1 176 ? 17.460 1.452 -2.792 1.00 87.06 176 PHE A O 1
ATOM 1477 N N . ASN A 1 177 ? 17.822 2.175 -0.716 1.00 90.19 177 ASN A N 1
ATOM 1478 C CA . ASN A 1 177 ? 17.850 3.592 -1.081 1.00 90.19 177 ASN A CA 1
ATOM 1479 C C . ASN A 1 177 ? 19.221 3.993 -1.658 1.00 90.19 177 ASN A C 1
ATOM 1481 O O . ASN A 1 177 ? 19.894 4.907 -1.187 1.00 90.19 177 ASN A O 1
ATOM 1485 N N . ARG A 1 178 ? 19.675 3.235 -2.655 1.00 88.12 178 ARG A N 1
ATOM 1486 C CA . ARG A 1 178 ? 20.949 3.411 -3.349 1.00 88.12 178 ARG A CA 1
ATOM 1487 C C . ARG A 1 178 ? 20.911 2.700 -4.696 1.00 88.12 178 ARG A C 1
ATOM 1489 O O . ARG A 1 178 ? 19.988 1.953 -5.016 1.00 88.12 178 ARG A O 1
ATOM 1496 N N . TYR A 1 179 ? 21.939 2.934 -5.493 1.00 86.44 179 TYR A N 1
ATOM 1497 C CA . TYR A 1 179 ? 22.171 2.172 -6.710 1.00 86.44 179 TYR A CA 1
ATOM 1498 C C . TYR A 1 179 ? 22.382 0.668 -6.390 1.00 86.44 179 TYR A C 1
ATOM 1500 O O . TYR A 1 179 ? 23.026 0.380 -5.380 1.00 86.44 179 TYR A O 1
ATOM 1508 N N . PRO A 1 180 ? 21.906 -0.291 -7.219 1.00 87.62 180 PRO A N 1
ATOM 1509 C CA . PRO A 1 180 ? 21.152 -0.124 -8.472 1.00 87.62 180 PRO A CA 1
ATOM 1510 C C . PRO A 1 180 ? 19.643 0.072 -8.293 1.00 87.62 180 PRO A C 1
ATOM 1512 O O . PRO A 1 180 ? 18.970 0.428 -9.255 1.00 87.62 180 PRO A O 1
ATOM 1515 N N . TRP A 1 181 ? 19.101 -0.135 -7.095 1.00 87.94 181 TRP A N 1
ATOM 1516 C CA . TRP A 1 181 ? 17.657 -0.200 -6.843 1.00 87.94 181 TRP A CA 1
ATOM 1517 C C . TRP A 1 181 ? 16.893 1.087 -7.178 1.00 87.94 181 TRP A C 1
ATOM 1519 O O . TRP A 1 181 ? 15.712 1.042 -7.513 1.00 87.94 181 TRP A O 1
ATOM 1529 N N . THR A 1 182 ? 17.570 2.235 -7.153 1.00 91.19 182 THR A N 1
ATOM 1530 C CA . THR A 1 182 ? 17.009 3.534 -7.552 1.00 91.19 182 THR A CA 1
ATOM 1531 C C . THR A 1 182 ? 17.236 3.884 -9.030 1.00 91.19 182 THR A C 1
ATOM 1533 O O . THR A 1 182 ? 16.893 4.987 -9.451 1.00 91.19 182 THR A O 1
ATOM 1536 N N . ASN A 1 183 ? 17.813 2.996 -9.846 1.00 93.50 183 ASN A N 1
ATOM 1537 C CA . ASN A 1 183 ? 18.030 3.231 -11.276 1.00 93.50 183 ASN A CA 1
ATOM 1538 C C . ASN A 1 183 ? 16.753 2.970 -12.100 1.00 93.50 183 ASN A C 1
ATOM 1540 O O . ASN A 1 183 ? 16.074 1.968 -11.892 1.00 93.50 183 ASN A O 1
ATOM 1544 N N . ASP A 1 184 ? 16.469 3.821 -13.093 1.00 96.19 184 ASP A N 1
ATOM 1545 C CA . ASP A 1 184 ? 15.273 3.706 -13.951 1.00 96.19 184 ASP A CA 1
ATOM 1546 C C . ASP A 1 184 ? 15.209 2.358 -14.682 1.00 96.19 184 ASP A C 1
ATOM 1548 O O . ASP A 1 184 ? 14.146 1.750 -14.763 1.00 96.19 184 ASP A O 1
ATOM 1552 N N . SER A 1 185 ? 16.350 1.841 -15.149 1.00 93.81 185 SER A N 1
ATOM 1553 C CA . SER A 1 185 ? 16.415 0.549 -15.847 1.00 93.81 185 SER A CA 1
ATOM 1554 C C . SER A 1 185 ? 16.190 -0.622 -14.892 1.00 93.81 185 SER A C 1
ATOM 1556 O O . SER A 1 185 ? 15.505 -1.577 -15.252 1.00 93.81 185 SER A O 1
ATOM 1558 N N . PHE A 1 186 ? 16.706 -0.544 -13.661 1.00 91.44 186 PHE A N 1
ATOM 1559 C CA . PHE A 1 186 ? 16.428 -1.555 -12.638 1.00 91.44 186 PHE A CA 1
ATOM 1560 C C . PHE A 1 186 ? 14.934 -1.591 -12.302 1.00 91.44 186 PHE A C 1
ATOM 1562 O O . PHE A 1 186 ? 14.319 -2.654 -12.327 1.00 91.44 186 PHE A O 1
ATOM 1569 N N . ILE A 1 187 ? 14.333 -0.424 -12.045 1.00 93.50 187 ILE A N 1
ATOM 1570 C CA . ILE A 1 187 ? 12.910 -0.304 -11.707 1.00 93.50 187 ILE A CA 1
ATOM 1571 C C . ILE A 1 187 ? 12.031 -0.798 -12.854 1.00 93.50 187 ILE A C 1
ATOM 1573 O O . ILE A 1 187 ? 11.099 -1.569 -12.623 1.00 93.50 187 ILE A O 1
ATOM 1577 N N . PHE A 1 188 ? 12.346 -0.396 -14.087 1.00 94.88 188 PHE A N 1
ATOM 1578 C CA . PHE A 1 188 ? 11.649 -0.875 -15.273 1.00 94.88 188 PHE A CA 1
ATOM 1579 C C . PHE A 1 188 ? 11.723 -2.393 -15.385 1.00 94.88 188 PHE A C 1
ATOM 1581 O O . PHE A 1 188 ? 10.687 -3.024 -15.563 1.00 94.88 188 PHE A O 1
ATOM 1588 N N . ARG A 1 189 ? 12.913 -2.993 -15.241 1.00 91.50 189 ARG A N 1
ATOM 1589 C CA . ARG A 1 189 ? 13.072 -4.450 -15.313 1.00 91.50 189 ARG A CA 1
ATOM 1590 C C . ARG A 1 189 ? 12.300 -5.149 -14.200 1.00 91.50 189 ARG A C 1
ATOM 1592 O O . ARG A 1 189 ? 11.568 -6.084 -14.493 1.00 91.50 189 ARG A O 1
ATOM 1599 N N . MET A 1 190 ? 12.431 -4.695 -12.953 1.00 89.62 190 MET A N 1
ATOM 1600 C CA . MET A 1 190 ? 11.691 -5.241 -11.811 1.00 89.62 190 MET A CA 1
ATOM 1601 C C . MET A 1 190 ? 10.186 -5.236 -12.098 1.00 89.62 190 MET A C 1
ATOM 1603 O O . MET A 1 190 ? 9.522 -6.259 -11.939 1.00 89.62 190 MET A O 1
ATOM 1607 N N . HIS A 1 191 ? 9.661 -4.108 -12.586 1.00 92.06 191 HIS A N 1
ATOM 1608 C CA . HIS A 1 191 ? 8.268 -4.006 -12.988 1.00 92.06 191 HIS A CA 1
ATOM 1609 C C . HIS A 1 191 ? 7.963 -4.967 -14.142 1.00 92.06 191 HIS A C 1
ATOM 1611 O O . HIS A 1 191 ? 7.110 -5.828 -13.989 1.00 92.06 191 HIS A O 1
ATOM 1617 N N . TYR A 1 192 ? 8.645 -4.865 -15.280 1.00 92.38 192 TYR A N 1
ATOM 1618 C CA . TYR A 1 192 ? 8.368 -5.638 -16.493 1.00 92.38 192 TYR A CA 1
ATOM 1619 C C . TYR A 1 192 ? 8.456 -7.155 -16.267 1.00 92.38 192 TYR A C 1
ATOM 1621 O O . TYR A 1 192 ? 7.538 -7.885 -16.631 1.00 92.38 192 TYR A O 1
ATOM 1629 N N . CYS A 1 193 ? 9.507 -7.615 -15.586 1.00 89.38 193 CYS A N 1
ATOM 1630 C CA . CYS A 1 193 ? 9.741 -9.026 -15.283 1.00 89.38 193 CYS A CA 1
ATOM 1631 C C . CYS A 1 193 ? 8.949 -9.543 -14.082 1.00 89.38 193 CYS A C 1
ATOM 1633 O O . CYS A 1 193 ? 8.984 -10.737 -13.806 1.00 89.38 193 CYS A O 1
ATOM 1635 N N . ARG A 1 194 ? 8.202 -8.673 -13.387 1.00 87.94 194 ARG A N 1
ATOM 1636 C CA . ARG A 1 194 ? 7.389 -9.027 -12.212 1.00 87.94 194 ARG A CA 1
ATOM 1637 C C . ARG A 1 194 ? 8.234 -9.575 -11.055 1.00 87.94 194 ARG A C 1
ATOM 1639 O O . ARG A 1 194 ? 7.820 -10.499 -10.361 1.00 87.94 194 ARG A O 1
ATOM 1646 N N . HIS A 1 195 ? 9.424 -9.008 -10.862 1.00 82.56 195 HIS A N 1
ATOM 1647 C CA . HIS A 1 195 ? 10.299 -9.334 -9.734 1.00 82.56 195 HIS A CA 1
ATOM 1648 C C . HIS A 1 195 ? 9.967 -8.427 -8.545 1.00 82.56 195 HIS A C 1
ATOM 1650 O O . HIS A 1 195 ? 9.519 -7.288 -8.708 1.00 82.56 195 HIS A O 1
ATOM 1656 N N . GLY A 1 196 ? 10.198 -8.925 -7.336 1.00 76.81 196 GLY A N 1
ATOM 1657 C CA . GLY A 1 196 ? 10.096 -8.122 -6.125 1.00 76.81 196 GLY A CA 1
ATOM 1658 C C . GLY A 1 196 ? 11.409 -7.397 -5.857 1.00 76.81 196 GLY A C 1
ATOM 1659 O O . GLY A 1 196 ? 12.478 -7.922 -6.140 1.00 76.81 196 GLY A O 1
ATOM 1660 N N . LEU A 1 197 ? 11.356 -6.216 -5.237 1.00 76.94 197 LEU A N 1
ATOM 1661 C CA . LEU A 1 197 ? 12.577 -5.495 -4.850 1.00 76.94 197 LEU A CA 1
ATOM 1662 C C . LEU A 1 197 ? 13.482 -6.330 -3.928 1.00 76.94 197 LEU A C 1
ATOM 1664 O O . LEU A 1 197 ? 14.703 -6.292 -4.030 1.00 76.94 197 LEU A O 1
ATOM 1668 N N . LEU A 1 198 ? 12.851 -7.068 -3.018 1.00 69.62 198 LEU A N 1
ATOM 1669 C CA . LEU A 1 198 ? 13.509 -7.897 -2.016 1.00 69.62 198 LEU A CA 1
ATOM 1670 C C . LEU A 1 198 ? 13.824 -9.305 -2.536 1.00 69.62 198 LEU A C 1
ATOM 1672 O O . LEU A 1 198 ? 14.535 -10.051 -1.868 1.00 69.62 198 LEU A O 1
ATOM 1676 N N . TRP A 1 199 ? 13.250 -9.699 -3.678 1.00 68.38 199 TRP A N 1
ATOM 1677 C CA . TRP A 1 199 ? 12.985 -11.100 -3.978 1.00 68.38 199 TRP A CA 1
ATOM 1678 C C . TRP A 1 199 ? 13.434 -11.487 -5.386 1.00 68.38 199 TRP A C 1
ATOM 1680 O O . TRP A 1 199 ? 12.937 -10.899 -6.344 1.00 68.38 199 TRP A O 1
ATOM 1690 N N . PRO A 1 200 ? 14.307 -12.503 -5.513 1.00 60.34 200 PRO A N 1
ATOM 1691 C CA . PRO A 1 200 ? 14.915 -12.853 -6.794 1.00 60.34 200 PRO A CA 1
ATOM 1692 C C . PRO A 1 200 ? 13.903 -13.442 -7.789 1.00 60.34 200 PRO A C 1
ATOM 1694 O O . PRO A 1 200 ? 13.867 -13.090 -8.961 1.00 60.34 200 PRO A O 1
ATOM 1697 N N . SER A 1 201 ? 12.980 -14.286 -7.319 1.00 64.50 201 SER A N 1
ATOM 1698 C CA . SER A 1 201 ? 12.059 -14.979 -8.220 1.00 64.50 201 SER A CA 1
ATOM 1699 C C . SER A 1 201 ? 10.908 -14.093 -8.701 1.00 64.50 201 SER A C 1
ATOM 1701 O O . SER A 1 201 ? 10.210 -13.480 -7.882 1.00 64.50 201 SER A O 1
ATOM 1703 N N . ALA A 1 202 ? 10.632 -14.150 -10.007 1.00 68.50 202 ALA A N 1
ATOM 1704 C CA . ALA A 1 202 ? 9.404 -13.636 -10.602 1.00 68.50 202 ALA A CA 1
ATOM 1705 C C . ALA A 1 202 ? 8.159 -14.149 -9.863 1.00 68.50 202 ALA A C 1
ATOM 1707 O O . ALA A 1 202 ? 8.088 -15.307 -9.436 1.00 68.50 202 ALA A O 1
ATOM 1708 N N . HIS A 1 203 ? 7.169 -13.278 -9.714 1.00 71.56 203 HIS A N 1
ATOM 1709 C CA . HIS A 1 203 ? 5.907 -13.622 -9.078 1.00 71.56 203 HIS A CA 1
ATOM 1710 C C . HIS A 1 203 ? 5.005 -14.357 -10.074 1.00 71.56 203 HIS A C 1
ATOM 1712 O O . HIS A 1 203 ? 4.791 -13.849 -11.180 1.00 71.56 203 HIS A O 1
ATOM 1718 N N . PRO A 1 204 ? 4.480 -15.548 -9.728 1.00 71.19 204 PRO A N 1
ATOM 1719 C CA . PRO A 1 204 ? 3.524 -16.215 -10.591 1.00 71.19 204 PRO A CA 1
ATOM 1720 C C . PRO A 1 204 ? 2.242 -15.372 -10.685 1.00 71.19 204 PRO A C 1
ATOM 1722 O O . PRO A 1 204 ? 1.895 -14.655 -9.740 1.00 71.19 204 PRO A O 1
ATOM 1725 N N . PRO A 1 205 ? 1.518 -15.436 -11.814 1.00 73.25 205 PRO A N 1
ATOM 1726 C CA . PRO A 1 205 ? 0.159 -14.925 -11.864 1.00 73.25 205 PRO A CA 1
ATOM 1727 C C . PRO A 1 205 ? -0.680 -15.585 -10.764 1.00 73.25 205 PRO A C 1
ATOM 1729 O O . PRO A 1 205 ? -0.632 -16.805 -10.608 1.00 73.25 205 PRO A O 1
ATOM 1732 N N . ASP A 1 206 ? -1.449 -14.797 -10.020 1.00 71.38 206 ASP A N 1
ATOM 1733 C CA . ASP A 1 206 ? -2.372 -15.319 -9.016 1.00 71.38 206 ASP A CA 1
ATOM 1734 C C . ASP A 1 206 ? -3.791 -15.386 -9.583 1.00 71.38 206 ASP A C 1
ATOM 1736 O O . ASP A 1 206 ? -4.438 -14.365 -9.826 1.00 71.38 206 ASP A O 1
ATOM 1740 N N . GLU A 1 207 ? -4.273 -16.609 -9.798 1.00 66.62 207 GLU A N 1
ATOM 1741 C CA . GLU A 1 207 ? -5.631 -16.878 -10.268 1.00 66.62 207 GLU A CA 1
ATOM 1742 C C . GLU A 1 207 ? -6.688 -16.712 -9.161 1.00 66.62 207 GLU A C 1
ATOM 1744 O O . GLU A 1 207 ? -7.867 -16.524 -9.467 1.00 66.62 207 GLU A O 1
ATOM 1749 N N . ALA A 1 208 ? -6.296 -16.730 -7.880 1.00 60.00 208 ALA A N 1
ATOM 1750 C CA . ALA A 1 208 ? -7.216 -16.781 -6.742 1.00 60.00 208 ALA A CA 1
ATOM 1751 C C . ALA A 1 208 ? -8.052 -15.503 -6.560 1.00 60.00 208 ALA A C 1
ATOM 1753 O O . ALA A 1 208 ? -9.062 -15.535 -5.856 1.00 60.00 208 ALA A O 1
ATOM 1754 N N . PHE A 1 209 ? -7.669 -14.391 -7.198 1.00 63.66 209 PHE A N 1
ATOM 1755 C CA . PHE A 1 209 ? -8.348 -13.095 -7.058 1.00 63.66 209 PHE A CA 1
ATOM 1756 C C . PHE A 1 209 ? -8.774 -12.444 -8.379 1.00 63.66 209 PHE A C 1
ATOM 1758 O O . PHE A 1 209 ? -9.148 -11.266 -8.410 1.00 63.66 209 PHE A O 1
ATOM 1765 N N . VAL A 1 210 ? -8.766 -13.196 -9.481 1.00 54.50 210 VAL A N 1
ATOM 1766 C CA . VAL A 1 210 ? -9.166 -12.668 -10.791 1.00 54.50 210 VAL A CA 1
ATOM 1767 C C . VAL A 1 210 ? -10.691 -12.549 -10.857 1.00 54.50 210 VAL A C 1
ATOM 1769 O O . VAL A 1 210 ? -11.404 -13.549 -10.845 1.00 54.50 210 VAL A O 1
ATOM 1772 N N . GLY A 1 211 ? -11.211 -11.320 -10.928 1.00 58.56 211 GLY A N 1
ATOM 1773 C CA . GLY A 1 211 ? -12.650 -11.093 -11.054 1.00 58.56 211 GLY A CA 1
ATOM 1774 C C . GLY A 1 211 ? -13.070 -9.633 -11.024 1.00 58.56 211 GLY A C 1
ATOM 1775 O O . GLY A 1 211 ? -13.016 -8.958 -12.039 1.00 58.56 211 GLY A O 1
ATOM 1776 N N . GLU A 1 212 ? -13.516 -9.135 -9.874 1.00 59.47 212 GLU A N 1
ATOM 1777 C CA . GLU A 1 212 ? -14.161 -7.811 -9.755 1.00 59.47 212 GLU A CA 1
ATOM 1778 C C . GLU A 1 212 ? -13.901 -7.123 -8.398 1.00 59.47 212 GLU A C 1
ATOM 1780 O O . GLU A 1 212 ? -14.395 -6.023 -8.142 1.00 59.47 212 GLU A O 1
ATOM 1785 N N . ASP A 1 213 ? -13.143 -7.769 -7.504 1.00 73.94 213 ASP A N 1
ATOM 1786 C CA . ASP A 1 213 ? -13.127 -7.398 -6.086 1.00 73.94 213 ASP A CA 1
ATOM 1787 C C . ASP A 1 213 ? -11.921 -6.546 -5.658 1.00 73.94 213 ASP A C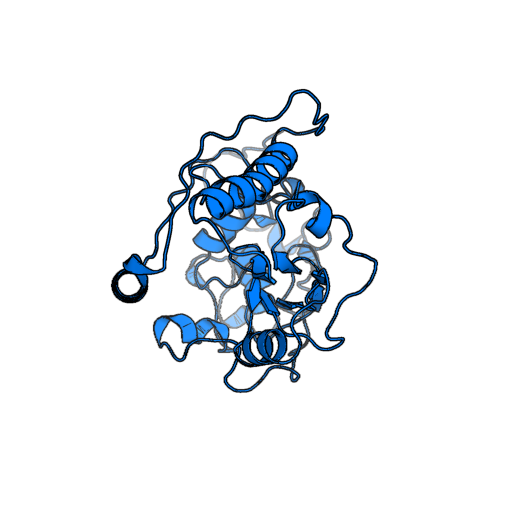 1
ATOM 1789 O O . ASP A 1 213 ? -11.997 -5.830 -4.659 1.00 73.94 213 ASP A O 1
ATOM 1793 N N . LEU A 1 214 ? -10.815 -6.607 -6.410 1.00 69.12 214 LEU A N 1
ATOM 1794 C CA . LEU A 1 214 ? -9.547 -5.987 -6.009 1.00 69.12 214 LEU A CA 1
ATOM 1795 C C . LEU A 1 214 ? -9.377 -4.539 -6.460 1.00 69.12 214 LEU A C 1
ATOM 1797 O O . LEU A 1 214 ? -8.730 -3.753 -5.771 1.00 69.12 214 LEU A O 1
ATOM 1801 N N . VAL A 1 215 ? -9.927 -4.178 -7.620 1.00 72.25 215 VAL A N 1
ATOM 1802 C CA . VAL A 1 215 ? -9.676 -2.865 -8.222 1.00 72.25 215 VAL A CA 1
ATOM 1803 C C . VAL A 1 215 ? -10.996 -2.165 -8.467 1.00 72.25 215 VAL A C 1
ATOM 1805 O O . VAL A 1 215 ? -11.891 -2.753 -9.080 1.00 72.25 215 VAL A O 1
ATOM 1808 N N . PRO A 1 216 ? -11.154 -0.912 -8.005 1.00 71.75 216 PRO A N 1
ATOM 1809 C CA . PRO A 1 216 ? -12.277 -0.092 -8.418 1.00 71.75 216 PRO A CA 1
ATOM 1810 C C . PRO A 1 216 ? -12.387 -0.086 -9.946 1.00 71.75 216 PRO A C 1
ATOM 1812 O O . PRO A 1 216 ? -11.377 0.025 -10.638 1.00 71.75 216 PRO A O 1
ATOM 1815 N N . ASN A 1 217 ? -13.610 -0.188 -10.468 1.00 82.31 217 ASN A N 1
ATOM 1816 C CA . ASN A 1 217 ? -13.875 -0.041 -11.897 1.00 82.31 217 ASN A CA 1
ATOM 1817 C C . ASN A 1 217 ? -13.683 1.430 -12.309 1.00 82.31 217 ASN A C 1
ATOM 1819 O O . ASN A 1 217 ? -14.648 2.179 -12.455 1.00 82.31 217 ASN A O 1
ATOM 1823 N N . ASP A 1 218 ? -12.423 1.849 -12.393 1.00 88.12 218 ASP A N 1
ATOM 1824 C CA . ASP A 1 218 ? -11.986 3.200 -12.711 1.00 88.12 218 ASP A CA 1
ATOM 1825 C C . ASP A 1 218 ? -10.899 3.141 -13.784 1.00 88.12 218 ASP A C 1
ATOM 1827 O O . ASP A 1 218 ? -9.870 2.480 -13.621 1.00 88.12 218 ASP A O 1
ATOM 1831 N N . GLU A 1 219 ? -11.119 3.859 -14.884 1.00 90.69 219 GLU A N 1
ATOM 1832 C CA . GLU A 1 219 ? -10.203 3.912 -16.027 1.00 90.69 219 GLU A CA 1
ATOM 1833 C C . GLU A 1 219 ? -8.771 4.287 -15.623 1.00 90.69 219 GLU A C 1
ATOM 1835 O O . GLU A 1 219 ? -7.811 3.745 -16.170 1.00 90.69 219 GLU A O 1
ATOM 1840 N N . ARG A 1 220 ? -8.611 5.162 -14.621 1.00 91.56 220 ARG A N 1
ATOM 1841 C CA . ARG A 1 220 ? -7.297 5.633 -14.152 1.00 91.56 220 ARG A CA 1
ATOM 1842 C C . ARG A 1 220 ? -6.487 4.532 -13.467 1.00 91.56 220 ARG A C 1
ATOM 1844 O O . ARG A 1 220 ? -5.273 4.667 -13.354 1.00 91.56 220 ARG A O 1
ATOM 1851 N N . LEU A 1 221 ? -7.141 3.464 -13.008 1.00 90.62 221 LEU A N 1
ATOM 1852 C CA . LEU A 1 221 ? -6.532 2.350 -12.275 1.00 90.62 221 LEU A CA 1
ATOM 1853 C C . LEU A 1 221 ? -6.390 1.076 -13.117 1.00 90.62 221 LEU A C 1
ATOM 1855 O O . LEU A 1 221 ? -5.895 0.069 -12.613 1.00 90.62 221 LEU A O 1
ATOM 1859 N N . LYS A 1 222 ? -6.767 1.098 -14.404 1.00 89.75 222 LYS A N 1
ATOM 1860 C CA . LYS A 1 222 ? -6.700 -0.083 -15.286 1.00 89.75 222 LYS A CA 1
ATOM 1861 C C . LYS A 1 222 ? -5.313 -0.712 -15.389 1.00 89.75 222 LYS A C 1
ATOM 1863 O O . LYS A 1 222 ? -5.208 -1.929 -15.507 1.00 89.75 222 LYS A O 1
ATOM 1868 N N . PHE A 1 223 ? -4.258 0.094 -15.287 1.00 90.81 223 PHE A N 1
ATOM 1869 C CA . PHE A 1 223 ? -2.877 -0.392 -15.309 1.00 90.81 223 PHE A CA 1
ATOM 1870 C C . PHE A 1 223 ? -2.579 -1.415 -14.197 1.00 90.81 223 PHE A C 1
ATOM 1872 O O . PHE A 1 223 ? -1.694 -2.251 -14.348 1.00 90.81 223 PHE A O 1
ATOM 1879 N N . LEU A 1 224 ? -3.339 -1.394 -13.096 1.00 88.31 224 LEU A N 1
ATOM 1880 C CA . LEU A 1 224 ? -3.157 -2.309 -11.969 1.00 88.31 224 LEU A CA 1
ATOM 1881 C C . LEU A 1 224 ? -3.588 -3.752 -12.266 1.00 88.31 224 LEU A C 1
ATOM 1883 O O . LEU A 1 224 ? -3.237 -4.657 -11.512 1.00 88.31 224 LEU A O 1
ATOM 1887 N N . ILE A 1 225 ? -4.346 -3.972 -13.341 1.00 86.50 225 ILE A N 1
ATOM 1888 C CA . ILE A 1 225 ? -4.831 -5.296 -13.763 1.00 86.50 225 ILE A CA 1
ATOM 1889 C C . ILE A 1 225 ? -4.427 -5.648 -15.196 1.00 86.50 225 ILE A C 1
ATOM 1891 O O . ILE A 1 225 ? -4.769 -6.728 -15.687 1.00 86.50 225 ILE A O 1
ATOM 1895 N N . ASP A 1 226 ? -3.714 -4.760 -15.882 1.00 88.00 226 ASP A N 1
ATOM 1896 C CA . ASP A 1 226 ? -3.205 -5.012 -17.222 1.00 88.00 226 ASP A CA 1
ATOM 1897 C C . ASP A 1 226 ? -1.853 -5.748 -17.127 1.00 88.00 226 ASP A C 1
ATOM 1899 O O . ASP A 1 226 ? -0.861 -5.171 -16.676 1.00 88.00 226 ASP A O 1
ATOM 1903 N N . PRO A 1 227 ? -1.779 -7.032 -17.532 1.00 84.25 227 PRO A N 1
ATOM 1904 C CA . PRO A 1 227 ? -0.540 -7.799 -17.470 1.00 84.25 227 PRO A CA 1
ATOM 1905 C C . PRO A 1 227 ? 0.489 -7.312 -18.498 1.00 84.25 227 PRO A C 1
ATOM 1907 O O . PRO A 1 227 ? 1.661 -7.657 -18.369 1.00 84.25 227 PRO A O 1
ATOM 1910 N N . ASN A 1 228 ? 0.065 -6.513 -19.480 1.00 89.69 228 ASN A N 1
ATOM 1911 C CA . ASN A 1 228 ? 0.914 -5.924 -20.510 1.00 89.69 228 ASN A CA 1
ATOM 1912 C C . ASN A 1 228 ? 1.294 -4.478 -20.190 1.00 89.69 228 ASN A C 1
ATOM 1914 O O . ASN A 1 228 ? 2.014 -3.859 -20.971 1.00 89.69 228 ASN A O 1
ATOM 1918 N N . PHE A 1 229 ? 0.834 -3.926 -19.062 1.00 93.12 229 PHE A N 1
ATOM 1919 C CA . PHE A 1 229 ? 1.266 -2.602 -18.650 1.00 93.12 229 PHE A CA 1
ATOM 1920 C C . PHE A 1 229 ? 2.780 -2.599 -18.413 1.00 93.12 229 PHE A C 1
ATOM 1922 O O . PHE A 1 229 ? 3.340 -3.499 -17.766 1.00 93.12 229 PHE A O 1
ATOM 1929 N N . MET A 1 230 ? 3.425 -1.571 -18.961 1.00 95.25 230 MET A N 1
ATOM 1930 C CA . MET A 1 230 ? 4.852 -1.315 -18.846 1.00 95.25 230 MET A CA 1
ATOM 1931 C C . MET A 1 230 ? 5.069 0.138 -18.440 1.00 95.25 230 MET A C 1
ATOM 1933 O O . MET A 1 230 ? 4.334 1.032 -18.862 1.00 95.25 230 MET A O 1
ATOM 1937 N N . LEU A 1 231 ? 6.114 0.366 -17.650 1.00 96.50 231 LEU A N 1
ATOM 1938 C CA . LEU A 1 231 ? 6.610 1.708 -17.362 1.00 96.50 231 LEU A CA 1
ATOM 1939 C C . LEU A 1 231 ? 7.248 2.324 -18.620 1.00 96.50 231 LEU A C 1
ATOM 1941 O O . LEU A 1 231 ? 7.442 1.649 -19.630 1.00 96.50 231 LEU A O 1
ATOM 1945 N N . ASP A 1 232 ? 7.590 3.609 -18.570 1.00 97.50 232 ASP A N 1
ATOM 1946 C CA . ASP A 1 232 ? 8.209 4.301 -19.703 1.00 97.50 232 ASP A CA 1
ATOM 1947 C C . ASP A 1 232 ? 9.619 3.753 -20.005 1.00 97.50 232 ASP A C 1
ATOM 1949 O O . ASP A 1 232 ? 10.596 4.079 -19.325 1.00 97.50 232 ASP A O 1
ATOM 1953 N N . ILE A 1 233 ? 9.725 2.928 -21.053 1.00 97.44 233 ILE A N 1
ATOM 1954 C CA . ILE A 1 233 ? 10.985 2.320 -21.500 1.00 97.44 233 ILE A CA 1
ATOM 1955 C C . ILE A 1 233 ? 11.999 3.362 -21.991 1.00 97.44 233 ILE A C 1
ATOM 1957 O O . ILE A 1 233 ? 13.204 3.122 -21.901 1.00 97.44 233 ILE A O 1
ATOM 1961 N N . SER A 1 234 ? 11.550 4.539 -22.449 1.00 97.56 234 SER A N 1
ATOM 1962 C CA . SER A 1 234 ? 12.433 5.585 -22.986 1.00 97.56 234 SER A CA 1
ATOM 1963 C C . SER A 1 234 ? 13.352 6.204 -21.927 1.00 97.56 234 SER A C 1
ATOM 1965 O O . SER A 1 234 ? 14.377 6.799 -22.258 1.00 97.56 234 SER A O 1
ATOM 1967 N N . ARG A 1 235 ? 13.025 6.008 -20.645 1.00 97.56 235 ARG A N 1
ATOM 1968 C CA . ARG A 1 235 ? 13.850 6.399 -19.494 1.00 97.56 235 ARG A CA 1
ATOM 1969 C C . ARG A 1 235 ? 14.953 5.393 -19.154 1.00 97.56 235 ARG A C 1
ATOM 1971 O O . ARG A 1 235 ? 15.694 5.587 -18.191 1.00 97.56 235 ARG A O 1
ATOM 1978 N N . THR A 1 236 ? 15.047 4.297 -19.898 1.00 96.06 236 THR A N 1
ATOM 1979 C CA . THR A 1 236 ? 15.914 3.163 -19.574 1.00 96.06 236 THR A CA 1
ATOM 1980 C C . THR A 1 236 ? 17.000 2.967 -20.625 1.00 96.06 236 THR A C 1
ATOM 1982 O O . THR A 1 236 ? 17.007 3.606 -21.674 1.00 96.06 236 THR A O 1
ATOM 1985 N N . ILE A 1 237 ? 17.933 2.059 -20.343 1.00 93.56 237 ILE A N 1
ATOM 1986 C CA . ILE A 1 237 ? 18.909 1.594 -21.337 1.00 93.56 237 ILE A CA 1
ATOM 1987 C C . ILE A 1 237 ? 18.328 0.554 -22.306 1.00 93.56 237 ILE A C 1
ATOM 1989 O O . ILE A 1 237 ? 19.012 0.173 -23.255 1.00 93.56 237 ILE A O 1
ATOM 1993 N N . PHE A 1 238 ? 17.116 0.061 -22.045 1.00 94.88 238 PHE A N 1
ATOM 1994 C CA . PHE A 1 238 ? 16.471 -0.971 -22.843 1.00 94.88 238 PHE A CA 1
ATOM 1995 C C . PHE A 1 238 ? 15.693 -0.365 -24.005 1.00 94.88 238 PHE A C 1
ATOM 1997 O O . PHE A 1 238 ? 15.242 0.778 -23.986 1.00 94.88 238 PHE A O 1
ATOM 2004 N N . THR A 1 239 ? 15.507 -1.186 -25.022 1.00 96.50 239 THR A N 1
ATOM 2005 C CA . THR A 1 239 ? 14.692 -0.926 -26.198 1.00 96.50 239 THR A CA 1
ATOM 2006 C C . THR A 1 239 ? 13.656 -2.035 -26.346 1.00 96.50 239 THR A C 1
ATOM 2008 O O . THR A 1 239 ? 13.763 -3.097 -25.730 1.00 96.50 239 THR A O 1
ATOM 2011 N N . GLU A 1 240 ? 12.666 -1.842 -27.216 1.00 96.44 240 GLU A N 1
ATOM 2012 C CA . GLU A 1 240 ? 11.665 -2.879 -27.511 1.00 96.44 240 GLU A CA 1
ATOM 2013 C C . GLU A 1 240 ? 12.290 -4.204 -27.981 1.00 96.44 240 GLU A C 1
ATOM 2015 O O . GLU A 1 240 ? 11.725 -5.272 -27.762 1.00 96.44 240 GLU A O 1
ATOM 2020 N N . LYS A 1 241 ? 13.485 -4.150 -28.587 1.00 96.56 241 LYS A N 1
ATOM 2021 C CA . LYS A 1 241 ? 14.220 -5.339 -29.042 1.00 96.56 241 LYS A CA 1
ATOM 2022 C C . LYS A 1 241 ? 14.759 -6.186 -27.893 1.00 96.56 241 LYS A C 1
ATOM 2024 O O . LYS A 1 241 ? 14.983 -7.376 -28.092 1.00 96.56 241 LYS A O 1
ATOM 2029 N N . ASP A 1 242 ? 14.961 -5.591 -26.722 1.00 94.81 242 ASP A N 1
ATOM 2030 C CA . ASP A 1 242 ? 15.512 -6.279 -25.553 1.00 94.81 242 ASP A CA 1
ATOM 2031 C C . ASP A 1 242 ? 14.421 -7.048 -24.787 1.00 94.81 242 ASP A C 1
ATOM 2033 O O . ASP A 1 242 ? 14.697 -8.090 -24.185 1.00 94.81 242 ASP A O 1
ATOM 2037 N N . LEU A 1 243 ? 13.165 -6.584 -24.865 1.00 94.75 243 LEU A N 1
ATOM 2038 C CA . LEU A 1 243 ? 12.009 -7.111 -24.125 1.00 94.75 243 LEU A CA 1
ATOM 2039 C C . LEU A 1 243 ? 11.815 -8.636 -24.201 1.00 94.75 243 LEU A C 1
ATOM 2041 O O . LEU A 1 243 ? 11.537 -9.224 -23.152 1.00 94.75 243 LEU A O 1
ATOM 2045 N N . PRO A 1 244 ? 11.987 -9.316 -25.356 1.00 94.69 244 PRO A N 1
ATOM 2046 C CA . PRO A 1 244 ? 11.813 -10.769 -25.438 1.00 94.69 244 PRO A CA 1
ATOM 2047 C C . PRO A 1 244 ? 12.821 -11.572 -24.609 1.00 94.69 244 PRO A C 1
ATOM 2049 O O . PRO A 1 244 ? 12.586 -12.742 -24.330 1.00 94.69 244 PRO A O 1
ATOM 2052 N N . THR A 1 245 ? 13.954 -10.968 -24.240 1.00 92.81 245 THR A N 1
ATOM 2053 C CA . THR A 1 245 ? 15.040 -11.641 -23.506 1.00 92.81 245 THR A CA 1
ATOM 2054 C C . THR A 1 245 ? 15.290 -11.045 -22.125 1.00 92.81 245 THR A C 1
ATOM 2056 O O . THR A 1 245 ? 16.029 -11.627 -21.332 1.00 92.81 245 THR A O 1
ATOM 2059 N N . LEU A 1 246 ? 14.674 -9.901 -21.813 1.00 91.12 246 LEU A N 1
ATOM 2060 C CA . LEU A 1 246 ? 14.979 -9.088 -20.634 1.00 91.12 246 LEU A CA 1
ATOM 2061 C C . LEU A 1 246 ? 14.803 -9.841 -19.301 1.00 91.12 246 LEU A C 1
ATOM 2063 O O . LEU A 1 246 ? 15.521 -9.573 -18.335 1.00 91.12 246 LEU A O 1
ATOM 2067 N N . CYS A 1 247 ? 13.875 -10.797 -19.263 1.00 89.50 247 CYS A N 1
ATOM 2068 C CA . CYS A 1 247 ? 13.525 -11.570 -18.069 1.00 89.50 247 CYS A CA 1
ATOM 2069 C C . CYS A 1 247 ? 14.132 -12.979 -18.047 1.00 89.50 247 CYS A C 1
ATOM 2071 O O . CYS A 1 247 ? 13.738 -13.806 -17.232 1.00 89.50 247 CYS A O 1
ATOM 2073 N N . ASN A 1 248 ? 15.082 -13.272 -18.939 1.00 87.75 248 ASN A N 1
ATOM 2074 C CA . ASN A 1 248 ? 15.799 -14.545 -18.926 1.00 87.75 248 ASN A CA 1
ATOM 2075 C C . ASN A 1 248 ? 16.855 -14.555 -17.809 1.00 87.75 248 ASN A C 1
ATOM 2077 O O . ASN A 1 248 ? 17.387 -13.504 -17.450 1.00 87.75 248 ASN A O 1
ATOM 2081 N N . ALA A 1 249 ? 17.224 -15.748 -17.330 1.00 81.19 249 ALA A N 1
ATOM 2082 C CA . ALA A 1 249 ? 18.224 -15.932 -16.271 1.00 81.19 249 ALA A CA 1
ATOM 2083 C C . ALA A 1 249 ? 19.590 -15.286 -16.593 1.00 81.19 249 ALA A C 1
ATOM 2085 O O . ALA A 1 249 ? 20.273 -14.781 -15.710 1.00 81.19 249 ALA A O 1
ATOM 2086 N N . GLU A 1 250 ? 19.976 -15.232 -17.872 1.00 78.62 250 GLU A N 1
ATOM 2087 C CA . GLU A 1 250 ? 21.210 -14.566 -18.329 1.00 78.62 250 GLU A CA 1
ATOM 2088 C C . GLU A 1 250 ? 21.199 -13.044 -18.088 1.00 78.62 250 GLU A C 1
ATOM 2090 O O . GLU A 1 250 ? 22.251 -12.415 -17.967 1.00 78.62 250 GLU A O 1
ATOM 2095 N N . ASN A 1 251 ? 20.006 -12.453 -17.985 1.00 75.38 251 ASN A N 1
ATOM 2096 C CA . ASN A 1 251 ? 19.784 -11.035 -17.723 1.00 75.38 251 ASN A CA 1
ATOM 2097 C C . ASN A 1 251 ? 19.445 -10.742 -16.251 1.00 75.38 251 ASN A C 1
ATOM 2099 O O . ASN A 1 251 ? 19.085 -9.610 -15.927 1.00 75.38 251 ASN A O 1
ATOM 2103 N N . ASP A 1 252 ? 19.588 -11.727 -15.354 1.00 73.38 252 ASP A N 1
ATOM 2104 C CA . ASP A 1 252 ? 19.335 -11.592 -13.908 1.00 73.38 252 ASP A CA 1
ATOM 2105 C C . ASP A 1 252 ? 20.555 -11.155 -13.092 1.00 73.38 252 ASP A C 1
ATOM 2107 O O . ASP A 1 252 ? 20.642 -11.293 -11.876 1.00 73.38 252 ASP A O 1
ATOM 2111 N N . TRP A 1 253 ? 21.526 -10.560 -13.770 1.00 65.44 253 TRP A N 1
ATOM 2112 C CA . TRP A 1 253 ? 22.786 -10.107 -13.193 1.00 65.44 253 TRP A CA 1
ATOM 2113 C C . TRP A 1 253 ? 22.657 -9.011 -12.127 1.00 65.44 253 TRP A C 1
ATOM 2115 O O . TRP A 1 253 ? 23.640 -8.682 -11.469 1.00 65.44 253 TRP A O 1
ATOM 2125 N N . PHE A 1 254 ? 21.469 -8.439 -11.937 1.00 64.44 254 PHE A N 1
ATOM 2126 C CA . PHE A 1 254 ? 21.211 -7.501 -10.850 1.00 64.44 254 PHE A CA 1
ATOM 2127 C C . PHE A 1 254 ? 21.095 -8.173 -9.471 1.00 64.44 254 PHE A C 1
ATOM 2129 O O . PHE A 1 254 ? 21.213 -7.478 -8.463 1.00 64.44 254 PHE A O 1
ATOM 2136 N N . GLU A 1 255 ? 20.881 -9.492 -9.405 1.00 56.81 255 GLU A N 1
ATOM 2137 C CA . GLU A 1 255 ? 20.781 -10.231 -8.136 1.00 56.81 255 GLU A CA 1
ATOM 2138 C C . GLU A 1 255 ? 22.126 -10.324 -7.403 1.00 56.81 255 GLU A C 1
ATOM 2140 O O . GLU A 1 255 ? 22.179 -10.306 -6.174 1.00 56.81 255 GLU A O 1
ATOM 2145 N N . ASN A 1 256 ? 23.232 -10.306 -8.151 1.00 55.56 256 ASN A N 1
ATOM 2146 C CA . ASN A 1 256 ? 24.584 -10.216 -7.611 1.00 55.56 256 ASN A CA 1
ATOM 2147 C C . ASN A 1 256 ? 25.039 -8.753 -7.618 1.00 55.56 256 ASN A C 1
ATOM 2149 O O . ASN A 1 256 ? 25.910 -8.358 -8.391 1.00 55.56 256 ASN A O 1
ATOM 2153 N N . ALA A 1 257 ? 24.454 -7.940 -6.733 1.00 50.94 257 ALA A N 1
ATOM 2154 C CA . ALA A 1 257 ? 24.716 -6.500 -6.587 1.00 50.94 257 ALA A CA 1
ATOM 2155 C C . ALA A 1 257 ? 26.196 -6.113 -6.320 1.00 50.94 257 ALA A C 1
ATOM 2157 O O . ALA A 1 257 ? 26.507 -4.932 -6.166 1.00 50.94 257 ALA A O 1
ATOM 2158 N N . THR A 1 258 ? 27.114 -7.080 -6.263 1.00 49.28 258 THR A N 1
ATOM 2159 C CA . THR A 1 258 ? 28.561 -6.882 -6.141 1.00 49.28 258 THR A CA 1
ATOM 2160 C C . THR A 1 258 ? 29.309 -6.897 -7.476 1.00 49.28 258 THR A C 1
ATOM 2162 O O . THR A 1 258 ? 30.405 -6.343 -7.539 1.00 49.28 258 THR A O 1
ATOM 2165 N N . GLU A 1 259 ? 28.767 -7.478 -8.555 1.00 46.78 259 GLU A N 1
ATOM 2166 C CA . GLU A 1 259 ? 29.506 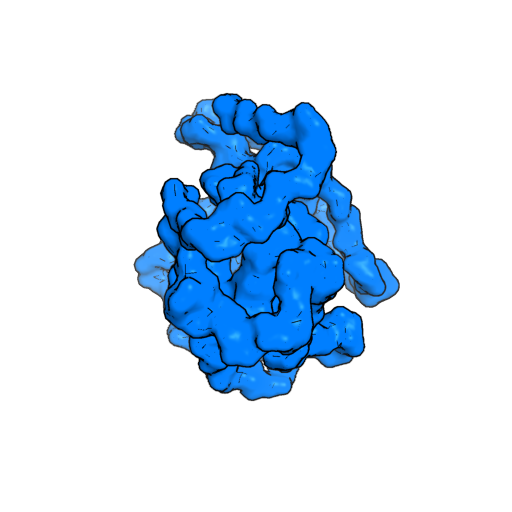-7.639 -9.817 1.00 46.78 259 GLU A CA 1
ATOM 2167 C C . GLU A 1 259 ? 28.626 -7.439 -11.060 1.00 46.78 259 GLU A C 1
ATOM 2169 O O . GLU A 1 259 ? 27.807 -8.274 -11.428 1.00 46.78 259 GLU A O 1
ATOM 2174 N N . PHE A 1 260 ? 28.842 -6.330 -11.771 1.00 49.81 260 PHE A N 1
ATOM 2175 C CA . PHE A 1 260 ? 28.226 -6.106 -13.080 1.00 49.81 260 PHE A CA 1
ATOM 2176 C C . PHE A 1 260 ? 28.762 -7.065 -14.152 1.00 49.81 260 PHE A C 1
ATOM 2178 O O . PHE A 1 260 ? 29.988 -7.230 -14.250 1.00 49.81 260 PHE A O 1
ATOM 2185 N N . PRO A 1 261 ? 27.910 -7.544 -15.081 1.00 45.00 261 PRO A N 1
ATOM 2186 C CA . PRO A 1 261 ? 28.371 -8.205 -16.288 1.00 45.00 261 PRO A CA 1
ATOM 2187 C C . PRO A 1 261 ? 29.284 -7.280 -17.098 1.00 45.00 261 PRO A C 1
ATOM 2189 O O . PRO A 1 261 ? 28.972 -6.096 -17.282 1.00 45.00 261 PRO A O 1
ATOM 2192 N N . PRO A 1 262 ? 30.366 -7.809 -17.688 1.00 45.19 262 PRO A N 1
ATOM 2193 C CA . PRO A 1 262 ? 31.254 -7.054 -18.572 1.00 45.19 262 PRO A CA 1
ATOM 2194 C C . PRO A 1 262 ? 30.533 -6.341 -19.730 1.00 45.19 262 PRO A C 1
ATOM 2196 O O . PRO A 1 262 ? 31.006 -5.308 -20.202 1.00 45.19 262 PRO A O 1
ATOM 2199 N N . VAL A 1 263 ? 29.375 -6.855 -20.161 1.00 43.97 263 VAL A N 1
ATOM 2200 C CA . VAL A 1 263 ? 28.570 -6.309 -21.268 1.00 43.97 263 VAL A CA 1
ATOM 2201 C C . VAL A 1 263 ? 27.994 -4.923 -20.943 1.00 43.97 263 VAL A C 1
ATOM 2203 O O . VAL A 1 263 ? 27.867 -4.095 -21.841 1.00 43.97 263 VAL A O 1
ATOM 2206 N N . LEU A 1 264 ? 27.755 -4.610 -19.666 1.00 44.25 264 LEU A N 1
ATOM 2207 C CA . LEU A 1 264 ? 27.221 -3.310 -19.230 1.00 44.25 264 LEU A CA 1
ATOM 2208 C C . LEU A 1 264 ? 28.286 -2.346 -18.706 1.00 44.25 264 LEU A C 1
ATOM 2210 O O . LEU A 1 264 ? 28.020 -1.157 -18.548 1.00 44.25 264 LEU A O 1
ATOM 2214 N N . LYS A 1 265 ? 29.533 -2.812 -18.555 1.00 45.53 265 LYS A N 1
ATOM 2215 C CA . LYS A 1 265 ? 30.692 -1.928 -18.341 1.00 45.53 265 LYS A CA 1
ATOM 2216 C C . LYS A 1 265 ? 31.016 -1.069 -19.574 1.00 45.53 265 LYS A C 1
ATOM 2218 O O . LYS A 1 265 ? 31.801 -0.131 -19.477 1.00 45.53 265 LYS A O 1
ATOM 2223 N N . LYS A 1 266 ? 30.395 -1.331 -20.732 1.00 41.22 266 LYS A N 1
ATOM 2224 C CA . LYS A 1 266 ? 30.521 -0.524 -21.956 1.00 41.22 266 LYS A CA 1
ATOM 2225 C C . LYS A 1 266 ? 29.249 0.280 -22.243 1.00 41.22 266 LYS A C 1
ATOM 2227 O O . LYS A 1 266 ? 28.549 -0.017 -23.202 1.00 41.22 266 LYS A O 1
ATOM 2232 N N . LYS A 1 267 ? 28.990 1.303 -21.420 1.00 40.19 267 LYS A N 1
ATOM 2233 C CA . LYS A 1 267 ? 28.316 2.593 -21.731 1.00 40.19 267 LYS A CA 1
ATOM 2234 C C . LYS A 1 267 ? 27.659 3.168 -20.469 1.00 40.19 267 LYS A C 1
ATOM 2236 O O . LYS A 1 267 ? 26.445 3.251 -20.362 1.00 40.19 267 LYS A O 1
ATOM 2241 N N . PHE A 1 268 ? 28.482 3.650 -19.547 1.00 41.97 268 PHE A N 1
ATOM 2242 C CA . PHE A 1 268 ? 28.110 4.778 -18.695 1.00 41.97 268 PHE A CA 1
ATOM 2243 C C . PHE A 1 268 ? 29.237 5.801 -18.818 1.00 41.97 268 PHE A C 1
ATOM 2245 O O . PHE A 1 268 ? 30.197 5.796 -18.060 1.00 41.97 268 PHE A O 1
ATOM 2252 N N . TYR A 1 269 ? 29.159 6.610 -19.874 1.00 37.62 269 TYR A N 1
ATOM 2253 C CA . TYR A 1 269 ? 29.939 7.834 -20.017 1.00 37.62 269 TYR A CA 1
ATOM 2254 C C . TYR A 1 269 ? 28.925 8.972 -20.073 1.00 37.62 269 TYR A C 1
ATOM 2256 O O . TYR A 1 269 ? 28.296 9.196 -21.106 1.00 37.62 269 TYR A O 1
ATOM 2264 N N . ILE A 1 270 ? 28.708 9.633 -18.939 1.00 39.94 270 ILE A N 1
ATOM 2265 C CA . ILE A 1 270 ? 27.958 10.887 -18.858 1.00 39.94 270 ILE A CA 1
ATOM 2266 C C . ILE A 1 270 ? 28.955 11.936 -18.363 1.00 39.94 270 ILE A C 1
ATOM 2268 O O . ILE A 1 270 ? 29.078 12.162 -17.167 1.00 39.94 270 ILE A O 1
ATOM 2272 N N . GLY A 1 271 ? 29.697 12.551 -19.286 1.00 43.66 271 GLY A N 1
ATOM 2273 C CA . GLY A 1 271 ? 30.570 13.689 -18.974 1.00 43.66 271 GLY A CA 1
ATOM 2274 C C . GLY A 1 271 ? 31.815 13.375 -18.129 1.00 43.66 271 GLY A C 1
ATOM 2275 O O . GLY A 1 271 ? 32.059 12.249 -17.709 1.00 43.66 271 GLY A O 1
ATOM 2276 N N . GLU A 1 272 ? 32.651 14.399 -17.939 1.00 34.44 272 GLU A N 1
ATOM 2277 C CA . GLU A 1 272 ? 34.065 14.306 -17.533 1.00 34.44 272 GLU A CA 1
ATOM 2278 C C . GLU A 1 272 ? 34.355 13.935 -16.061 1.00 34.44 272 GLU A C 1
ATOM 2280 O O . GLU A 1 272 ? 35.450 14.227 -15.578 1.00 34.44 272 GLU A O 1
ATOM 2285 N N . LYS A 1 273 ? 33.451 13.287 -15.313 1.00 29.41 273 LYS A N 1
ATOM 2286 C CA . LYS A 1 273 ? 33.767 12.846 -13.939 1.00 29.41 273 LYS A CA 1
ATOM 2287 C C . LYS A 1 273 ? 33.175 11.491 -13.568 1.00 29.41 273 LYS A C 1
ATOM 2289 O O . LYS A 1 273 ? 31.982 11.250 -13.710 1.00 29.41 273 LYS A O 1
ATOM 2294 N N . TRP A 1 274 ? 34.047 10.636 -13.037 1.00 38.09 274 TRP A N 1
ATOM 2295 C CA . TRP A 1 274 ? 33.690 9.463 -12.248 1.00 38.09 274 TRP A CA 1
ATOM 2296 C C . TRP A 1 274 ? 33.514 9.914 -10.798 1.00 38.09 274 TRP A C 1
ATOM 2298 O O . TRP A 1 274 ? 34.507 10.049 -10.088 1.00 38.09 274 TRP A O 1
ATOM 2308 N N . ASP A 1 275 ? 32.284 10.160 -10.357 1.00 31.22 275 ASP A N 1
ATOM 2309 C CA . ASP A 1 275 ? 32.023 10.324 -8.927 1.00 31.22 275 ASP A CA 1
ATOM 2310 C C . ASP A 1 275 ? 31.704 8.942 -8.340 1.00 31.22 275 ASP A C 1
ATOM 2312 O O . ASP A 1 275 ? 30.602 8.411 -8.479 1.00 31.22 275 ASP A O 1
ATOM 2316 N N . PHE A 1 276 ? 32.715 8.332 -7.722 1.00 31.80 276 PHE A N 1
ATOM 2317 C CA . PHE A 1 276 ? 32.516 7.267 -6.746 1.00 31.80 276 PHE A CA 1
ATOM 2318 C C . PHE A 1 276 ? 32.165 7.951 -5.423 1.00 31.80 276 PHE A C 1
ATOM 2320 O O . PHE A 1 276 ? 32.983 8.692 -4.882 1.00 31.80 276 PHE A O 1
ATOM 2327 N N . TYR A 1 277 ? 30.950 7.745 -4.921 1.00 29.83 277 TYR A N 1
ATOM 2328 C CA . TYR A 1 277 ? 30.643 8.076 -3.532 1.00 29.83 277 TYR A CA 1
ATOM 2329 C C . TYR A 1 277 ? 31.150 6.925 -2.654 1.00 29.83 277 TYR A C 1
ATOM 2331 O O . TYR A 1 277 ? 30.649 5.805 -2.778 1.00 29.83 277 TYR A O 1
ATOM 2339 N N . GLU A 1 278 ? 32.168 7.203 -1.833 1.00 31.91 278 GLU A N 1
ATOM 2340 C CA . GLU A 1 278 ? 32.460 6.455 -0.597 1.00 31.91 278 GLU A CA 1
ATOM 2341 C C . GLU A 1 278 ? 31.410 6.765 0.478 1.00 31.91 278 GLU A C 1
ATOM 2343 O O . GLU A 1 278 ? 30.944 7.930 0.536 1.00 31.91 278 GLU A O 1
#

InterPro domains:
  IPR006813 Glycosyl transferase, family 17 [PF04724] (3-175)
  IPR006813 Glycosyl transferase, family 17 [PTHR12224] (2-249)